Protein AF-A0A4W3H440-F1 (afdb_monomer_lite)

Sequence (184 aa):
KVWLVNYNNHVILRICFSENYCRNPDQSSKPWCYTTNPSTRWNYCPIPKLEENCYFGTGFAYRGTVHNSQTGKTCQSWDSQEPHKHTKTAKNYPNGDLKHNYCRNPNCEKYPWCYTTDPESQWEYFHVLHSIMPRQILNTQCFTGSGAAYKGTVSKTVSGKTCQRWDSQEPHEHTRTPGQYLDK

Radius of gyration: 18.42 Å; chains: 1; bounding box: 38×44×52 Å

Organism: Callorhinchus milii (NCBI:txid7868)

pLDDT: mean 73.55, std 20.21, range [22.19, 98.06]

Structure (mmCIF, N/CA/C/O backbone):
data_AF-A0A4W3H440-F1
#
_entry.id   AF-A0A4W3H440-F1
#
loop_
_atom_site.group_PDB
_atom_site.id
_atom_site.type_symbol
_atom_site.label_atom_id
_atom_site.label_alt_id
_atom_site.label_comp_id
_atom_site.label_asym_id
_atom_site.label_entity_id
_atom_site.label_seq_id
_atom_site.pdbx_PDB_ins_code
_atom_site.Cartn_x
_atom_site.Cartn_y
_atom_site.Cartn_z
_atom_site.occupancy
_atom_site.B_iso_or_equiv
_atom_site.auth_seq_id
_atom_site.auth_comp_id
_atom_site.auth_asym_id
_atom_site.auth_atom_id
_atom_site.pdbx_PDB_model_num
ATOM 1 N N . LYS A 1 1 ? 14.614 24.521 5.225 1.00 27.62 1 LYS A N 1
ATOM 2 C CA . LYS A 1 1 ? 13.650 25.453 4.594 1.00 27.62 1 LYS A CA 1
ATOM 3 C C . LYS A 1 1 ? 12.688 24.613 3.773 1.00 27.62 1 LYS A C 1
ATOM 5 O O . LYS A 1 1 ? 13.088 24.056 2.762 1.00 27.62 1 LYS A O 1
ATOM 10 N N . VAL A 1 2 ? 11.494 24.406 4.317 1.00 22.19 2 VAL A N 1
ATOM 11 C CA . VAL A 1 2 ? 10.390 23.666 3.702 1.00 22.19 2 VAL A CA 1
ATOM 12 C C . VAL A 1 2 ? 9.717 24.623 2.728 1.00 22.19 2 VAL A C 1
ATOM 14 O O . VAL A 1 2 ? 9.364 25.730 3.130 1.00 22.19 2 VAL A O 1
ATOM 17 N N . TRP A 1 3 ? 9.576 24.238 1.463 1.00 25.41 3 TRP A N 1
ATOM 18 C CA . TRP A 1 3 ? 8.798 25.028 0.515 1.00 25.41 3 TRP A CA 1
ATOM 19 C C . TRP A 1 3 ? 7.345 24.567 0.573 1.00 25.41 3 TRP A C 1
ATOM 21 O O . TRP A 1 3 ? 6.987 23.511 0.059 1.00 25.41 3 TRP A O 1
ATOM 31 N N . LEU A 1 4 ? 6.530 25.375 1.249 1.00 27.06 4 LEU A N 1
ATOM 32 C CA . LEU A 1 4 ? 5.088 25.427 1.066 1.00 27.06 4 LEU A CA 1
ATOM 33 C C . LEU A 1 4 ? 4.847 26.257 -0.195 1.00 27.06 4 LEU A C 1
ATOM 35 O O . LEU A 1 4 ? 5.233 27.423 -0.240 1.00 27.06 4 LEU A O 1
ATOM 39 N N . VAL A 1 5 ? 4.210 25.683 -1.209 1.00 29.62 5 VAL A N 1
ATOM 40 C CA . VAL A 1 5 ? 3.548 26.486 -2.239 1.00 29.62 5 VAL A CA 1
ATOM 41 C C . VAL A 1 5 ? 2.090 26.072 -2.236 1.00 29.62 5 VAL A C 1
ATOM 43 O O . VAL A 1 5 ? 1.758 24.903 -2.419 1.00 29.62 5 VAL A O 1
ATOM 46 N N . ASN A 1 6 ? 1.246 27.048 -1.933 1.00 31.33 6 ASN A N 1
ATOM 47 C CA . ASN A 1 6 ? -0.187 26.914 -1.774 1.00 31.33 6 ASN A CA 1
ATOM 48 C C . ASN A 1 6 ? -0.840 27.271 -3.116 1.00 31.33 6 ASN A C 1
ATOM 50 O O . ASN A 1 6 ? -0.651 28.387 -3.591 1.00 31.33 6 ASN A O 1
ATOM 54 N N . TYR A 1 7 ? -1.585 26.347 -3.720 1.00 32.88 7 TYR A N 1
ATOM 55 C CA . TYR A 1 7 ? -2.542 26.670 -4.779 1.00 32.88 7 TYR A CA 1
ATOM 56 C C . TYR A 1 7 ? -3.842 25.899 -4.522 1.00 32.88 7 TYR A C 1
ATOM 58 O O . TYR A 1 7 ? -3.916 24.687 -4.693 1.00 32.88 7 TYR A O 1
ATOM 66 N N . ASN A 1 8 ? -4.850 26.650 -4.073 1.00 34.12 8 ASN A N 1
ATOM 67 C CA . ASN A 1 8 ? -6.285 26.395 -4.211 1.00 34.12 8 ASN A CA 1
ATOM 68 C C . ASN A 1 8 ? -6.801 24.985 -3.869 1.00 34.12 8 ASN A C 1
ATOM 70 O O . ASN A 1 8 ? -7.317 24.266 -4.718 1.00 34.12 8 ASN A O 1
ATOM 74 N N . ASN A 1 9 ? -6.784 24.668 -2.572 1.00 36.41 9 ASN A N 1
ATOM 75 C CA . ASN A 1 9 ? -7.750 23.778 -1.908 1.00 36.41 9 ASN A CA 1
ATOM 76 C C . ASN A 1 9 ? -7.871 22.319 -2.389 1.00 36.41 9 ASN A C 1
ATOM 78 O O . ASN A 1 9 ? -8.836 21.637 -2.051 1.00 36.41 9 ASN A O 1
ATOM 82 N N . HIS A 1 10 ? -6.853 21.792 -3.061 1.00 34.00 10 HIS A N 1
ATOM 83 C CA . HIS A 1 10 ? -6.692 20.359 -3.277 1.00 34.00 10 HIS A CA 1
ATOM 84 C C . HIS A 1 10 ? -5.422 19.881 -2.566 1.00 34.00 10 HIS A C 1
ATOM 86 O O . HIS A 1 10 ? -4.305 20.093 -3.034 1.00 34.00 10 HIS A O 1
ATOM 92 N N . VAL A 1 11 ? -5.581 19.202 -1.425 1.00 36.03 11 VAL A N 1
ATOM 93 C CA . VAL A 1 11 ? -4.502 18.402 -0.824 1.00 36.03 11 VAL A CA 1
ATOM 94 C C . VAL A 1 11 ? -4.299 17.173 -1.714 1.00 36.03 11 VAL A C 1
ATOM 96 O O . VAL A 1 11 ? -4.784 16.080 -1.428 1.00 36.03 11 VAL A O 1
ATOM 99 N N . ILE A 1 12 ? -3.629 17.353 -2.850 1.00 38.91 12 ILE A N 1
ATOM 100 C CA . ILE A 1 12 ? -3.213 16.244 -3.705 1.00 38.91 12 ILE A CA 1
ATOM 101 C C . ILE A 1 12 ? -1.925 15.682 -3.108 1.00 38.91 12 ILE A C 1
ATOM 103 O O . ILE A 1 12 ? -0.888 16.346 -3.074 1.00 38.91 12 ILE A O 1
ATOM 107 N N . LEU A 1 13 ? -2.014 14.445 -2.609 1.00 36.25 13 LEU A N 1
ATOM 108 C CA . LEU A 1 13 ? -0.878 13.625 -2.195 1.00 36.25 13 LEU A CA 1
ATOM 109 C C . LEU A 1 13 ? 0.150 13.568 -3.331 1.00 36.25 13 LEU A C 1
ATOM 111 O O . LEU A 1 13 ? 0.045 12.755 -4.247 1.00 36.25 13 LEU A O 1
ATOM 115 N N . ARG A 1 14 ? 1.191 14.393 -3.249 1.00 38.66 14 ARG A N 1
ATOM 116 C CA . ARG A 1 14 ? 2.280 14.423 -4.231 1.00 38.66 14 ARG A CA 1
ATOM 117 C C . ARG A 1 14 ? 3.316 13.312 -4.034 1.00 38.66 14 ARG A C 1
ATOM 119 O O . ARG A 1 14 ? 4.478 13.481 -4.375 1.00 38.66 14 ARG A O 1
ATOM 126 N N . ILE A 1 15 ? 2.908 12.164 -3.500 1.00 46.06 15 ILE A N 1
ATOM 127 C CA . ILE A 1 15 ? 3.767 10.985 -3.396 1.00 46.06 15 ILE A CA 1
ATOM 128 C C . ILE A 1 15 ? 2.961 9.792 -3.903 1.00 46.06 15 ILE A C 1
ATOM 130 O O . ILE A 1 15 ? 2.206 9.209 -3.134 1.00 46.06 15 ILE A O 1
ATOM 134 N N . CYS A 1 16 ? 3.079 9.469 -5.201 1.00 43.84 16 CYS A N 1
ATOM 135 C CA . CYS A 1 16 ? 2.852 8.111 -5.738 1.00 43.84 16 CYS A CA 1
ATOM 136 C C . CYS A 1 16 ? 3.161 7.911 -7.237 1.00 43.84 16 CYS A C 1
ATOM 138 O O . CYS A 1 16 ? 3.142 6.756 -7.668 1.00 43.84 16 CYS A O 1
ATOM 140 N N . PHE A 1 17 ? 3.495 8.956 -8.006 1.00 45.44 17 PHE A N 1
ATOM 141 C CA . PHE A 1 17 ? 3.867 8.824 -9.428 1.00 45.44 17 PHE A CA 1
ATOM 142 C C . PHE A 1 17 ? 5.163 9.554 -9.840 1.00 45.44 17 PHE A C 1
ATOM 144 O O . PHE A 1 17 ? 5.579 9.433 -10.984 1.00 45.44 17 PHE A O 1
ATOM 151 N N . SER A 1 18 ? 5.838 10.266 -8.931 1.00 50.69 18 SER A N 1
ATOM 152 C CA . SER A 1 18 ? 7.036 11.078 -9.226 1.00 50.69 18 SER A CA 1
ATOM 153 C C . SER A 1 18 ? 8.363 10.306 -9.207 1.00 50.69 18 SER A C 1
ATOM 155 O O . SER A 1 18 ? 9.424 10.914 -9.126 1.00 50.69 18 SER A O 1
ATOM 157 N N . GLU A 1 19 ? 8.315 8.977 -9.233 1.00 70.00 19 GLU A N 1
ATOM 158 C CA . GLU A 1 19 ? 9.474 8.101 -9.038 1.00 70.00 19 GLU A CA 1
ATOM 159 C C . GLU A 1 19 ? 9.437 6.930 -10.025 1.00 70.00 19 GLU A C 1
ATOM 161 O O . GLU A 1 19 ? 8.507 6.793 -10.815 1.00 70.00 19 GLU A O 1
ATOM 166 N N . ASN A 1 20 ? 10.431 6.049 -9.984 1.00 82.88 20 ASN A N 1
ATOM 167 C CA . ASN A 1 20 ? 10.507 4.857 -10.831 1.00 82.88 20 ASN A CA 1
ATOM 168 C C . ASN A 1 20 ? 9.899 3.603 -10.183 1.00 82.88 20 ASN A C 1
ATOM 170 O O . ASN A 1 20 ? 10.352 2.485 -10.408 1.00 82.88 20 ASN A O 1
ATOM 174 N N . TYR A 1 21 ? 8.896 3.758 -9.327 1.00 82.44 21 TYR A N 1
ATOM 175 C CA . TYR A 1 21 ? 8.327 2.621 -8.607 1.00 82.44 21 TYR A CA 1
ATOM 176 C C . TYR A 1 21 ? 7.383 1.805 -9.481 1.00 82.44 21 TYR A C 1
ATOM 178 O O . TYR A 1 21 ? 6.635 2.360 -10.276 1.00 82.44 21 TYR A O 1
ATOM 186 N N . CYS A 1 22 ? 7.347 0.492 -9.297 1.00 81.81 22 CYS A N 1
ATOM 187 C CA . CYS A 1 22 ? 6.466 -0.388 -10.052 1.00 81.81 22 CYS A CA 1
ATOM 188 C C . CYS A 1 22 ? 4.995 -0.034 -9.818 1.00 81.81 22 CYS A C 1
ATOM 190 O O . CYS A 1 22 ? 4.576 0.220 -8.687 1.00 81.81 22 CYS A O 1
ATOM 192 N N . ARG A 1 23 ? 4.196 -0.027 -10.882 1.00 83.06 23 ARG A N 1
ATOM 193 C CA . ARG A 1 23 ? 2.762 0.289 -10.855 1.00 83.06 23 ARG A CA 1
ATOM 194 C C . ARG A 1 23 ? 2.010 -0.685 -11.747 1.00 83.06 23 ARG A C 1
ATOM 196 O O . ARG A 1 23 ? 2.611 -1.440 -12.501 1.00 83.06 23 ARG A O 1
ATOM 203 N N . ASN A 1 24 ? 0.688 -0.679 -11.644 1.00 78.31 24 ASN A N 1
ATOM 204 C CA . ASN A 1 24 ? -0.158 -1.420 -12.568 1.00 78.31 24 ASN A CA 1
ATOM 205 C C . ASN A 1 24 ? -1.303 -0.535 -13.087 1.00 78.31 24 ASN A C 1
ATOM 207 O O . ASN A 1 24 ? -2.445 -0.685 -12.650 1.00 78.31 24 ASN A O 1
ATOM 211 N N . PRO A 1 25 ? -1.002 0.431 -13.971 1.00 71.94 25 PRO A N 1
ATOM 212 C CA . PRO A 1 25 ? -2.001 1.370 -14.473 1.00 71.94 25 PRO A CA 1
ATOM 213 C C . PRO A 1 25 ? -2.969 0.749 -15.493 1.00 71.94 25 PRO A C 1
ATOM 215 O O . PRO A 1 25 ? -3.986 1.357 -15.804 1.00 71.94 25 PRO A O 1
ATOM 218 N N . ASP A 1 26 ? -2.663 -0.433 -16.035 1.00 73.19 26 ASP A N 1
ATOM 219 C CA . ASP A 1 26 ? -3.395 -1.051 -17.146 1.00 73.19 26 ASP A CA 1
ATOM 220 C C . ASP A 1 26 ? -4.071 -2.377 -16.786 1.00 73.19 26 ASP A C 1
ATOM 222 O O . ASP A 1 26 ? -4.444 -3.142 -17.669 1.00 73.19 26 ASP A O 1
ATOM 226 N N . GLN A 1 27 ? -4.260 -2.635 -15.489 1.00 68.56 27 GLN A N 1
ATOM 227 C CA . GLN A 1 27 ? -4.911 -3.850 -14.986 1.00 68.56 27 GLN A CA 1
ATOM 228 C C . GLN A 1 27 ? -4.222 -5.150 -15.441 1.00 68.56 27 GLN A C 1
ATOM 230 O O . GLN A 1 27 ? -4.845 -6.209 -15.481 1.00 68.56 27 GLN A O 1
ATOM 235 N N . SER A 1 28 ? -2.916 -5.088 -15.722 1.00 78.81 28 SER A N 1
ATOM 236 C CA . SER A 1 28 ? -2.069 -6.254 -15.973 1.00 78.81 28 SER A CA 1
ATOM 237 C C . SER A 1 28 ? -2.107 -7.255 -14.809 1.00 78.81 28 SER A C 1
ATOM 239 O O . SER A 1 28 ? -2.603 -6.973 -13.721 1.00 78.81 28 SER A O 1
ATOM 241 N N . SER A 1 29 ? -1.534 -8.442 -14.989 1.00 78.94 29 SER A N 1
ATOM 242 C CA . SER A 1 29 ? -1.564 -9.494 -13.963 1.00 78.94 29 SER A CA 1
ATOM 243 C C . SER A 1 29 ? -0.792 -9.158 -12.674 1.00 78.94 29 SER A C 1
ATOM 245 O O . SER A 1 29 ? -1.147 -9.678 -11.614 1.00 78.94 29 SER A O 1
ATOM 247 N N . LYS A 1 30 ? 0.255 -8.316 -12.749 1.00 77.38 30 LYS A N 1
ATOM 248 C CA . LYS A 1 30 ? 1.112 -7.883 -11.626 1.00 77.38 30 LYS A CA 1
ATOM 249 C C . LYS A 1 30 ? 1.674 -6.471 -11.866 1.00 77.38 30 LYS A C 1
ATOM 251 O O . LYS A 1 30 ? 1.736 -6.049 -13.023 1.00 77.38 30 LYS A O 1
ATOM 256 N N . PRO A 1 31 ? 2.159 -5.759 -10.828 1.00 85.62 31 PRO A N 1
ATOM 257 C CA . PRO A 1 31 ? 2.850 -4.490 -11.027 1.00 85.62 31 PRO A CA 1
ATOM 258 C C . PRO A 1 31 ? 4.158 -4.639 -11.817 1.00 85.62 31 PRO A C 1
ATOM 260 O O . PRO A 1 31 ? 4.910 -5.606 -11.660 1.00 85.62 31 PRO A O 1
ATOM 263 N N . TRP A 1 32 ? 4.425 -3.645 -12.657 1.00 89.56 32 TRP A N 1
ATOM 264 C CA . TRP A 1 32 ? 5.523 -3.601 -13.617 1.00 89.56 32 TRP A CA 1
ATOM 265 C C . TRP A 1 32 ? 6.083 -2.177 -13.741 1.00 89.56 32 TRP A C 1
ATOM 267 O O . TRP A 1 32 ? 5.546 -1.229 -13.162 1.00 89.56 32 TRP A O 1
ATOM 277 N N . CYS A 1 33 ? 7.190 -2.022 -14.464 1.00 89.31 33 CYS A N 1
ATOM 278 C CA . CYS A 1 33 ? 7.749 -0.718 -14.824 1.00 89.31 33 CYS A CA 1
ATOM 279 C C . CYS A 1 33 ? 8.454 -0.774 -16.187 1.00 89.31 33 CYS A C 1
ATOM 281 O O . CYS A 1 33 ? 8.881 -1.849 -16.628 1.00 89.31 33 CYS A O 1
ATOM 283 N N . TYR A 1 34 ? 8.611 0.383 -16.840 1.00 91.50 34 TYR A N 1
ATOM 284 C CA . TYR A 1 34 ? 9.619 0.549 -17.893 1.00 91.50 34 TYR A CA 1
ATOM 285 C C . TYR A 1 34 ? 11.014 0.388 -17.287 1.00 91.50 34 TYR A C 1
ATOM 287 O O . TYR A 1 34 ? 11.185 0.669 -16.103 1.00 91.50 34 TYR A O 1
ATOM 295 N N . THR A 1 35 ? 12.010 -0.080 -18.043 1.00 93.38 35 THR A N 1
ATOM 296 C CA . THR A 1 35 ? 13.362 -0.310 -17.489 1.00 93.38 35 THR A CA 1
ATOM 297 C C . THR A 1 35 ? 14.385 0.672 -18.041 1.00 93.38 35 THR A C 1
ATOM 299 O O . THR A 1 35 ? 14.273 1.116 -19.171 1.00 93.38 35 THR A O 1
ATOM 302 N N . THR A 1 36 ? 15.439 0.975 -17.290 1.00 92.94 36 THR A N 1
ATOM 303 C CA . THR A 1 36 ? 16.545 1.807 -17.794 1.00 92.94 36 THR A CA 1
ATOM 304 C C . THR A 1 36 ? 17.457 1.066 -18.781 1.00 92.94 36 THR A C 1
ATOM 306 O O . THR A 1 36 ? 18.436 1.634 -19.253 1.00 92.94 36 THR A O 1
ATOM 309 N N . ASN A 1 37 ? 17.195 -0.213 -19.074 1.00 92.19 37 ASN A N 1
ATOM 310 C CA . ASN A 1 37 ? 17.956 -0.992 -20.045 1.00 92.19 37 ASN A CA 1
ATOM 311 C C . ASN A 1 37 ? 17.343 -0.819 -21.453 1.00 92.19 37 ASN A C 1
ATOM 313 O O . ASN A 1 37 ? 16.175 -1.178 -21.633 1.00 92.19 37 ASN A O 1
ATOM 317 N N . PRO A 1 38 ? 18.103 -0.350 -22.463 1.00 91.31 38 PRO A N 1
ATOM 318 C CA . PRO A 1 38 ? 17.584 -0.139 -23.820 1.00 91.31 38 PRO A CA 1
ATOM 319 C C . PRO A 1 38 ? 17.053 -1.409 -24.506 1.00 91.31 38 PRO A C 1
ATOM 321 O O . PRO A 1 38 ? 16.116 -1.343 -25.293 1.00 91.31 38 PRO A O 1
ATOM 324 N N . SER A 1 39 ? 17.594 -2.586 -24.184 1.00 93.06 39 SER A N 1
ATOM 325 C CA . SER A 1 39 ? 17.165 -3.870 -24.757 1.00 93.06 39 SER A CA 1
ATOM 326 C C . SER A 1 39 ? 15.938 -4.468 -24.062 1.00 93.06 39 SER A C 1
ATOM 328 O O . SER A 1 39 ? 15.408 -5.483 -24.504 1.00 93.06 39 SER A O 1
ATOM 330 N N . THR A 1 40 ? 15.483 -3.908 -22.937 1.00 91.75 40 THR A N 1
ATOM 331 C CA . THR A 1 40 ? 14.290 -4.387 -22.223 1.00 91.75 40 THR A CA 1
ATOM 332 C C . THR A 1 40 ? 13.361 -3.223 -21.932 1.00 91.75 40 THR A C 1
ATOM 334 O O . THR A 1 40 ? 13.533 -2.502 -20.955 1.00 91.75 40 THR A O 1
ATOM 337 N N . ARG A 1 41 ? 12.329 -3.071 -22.760 1.00 91.44 41 ARG A N 1
ATOM 338 C CA . ARG A 1 41 ? 11.377 -1.964 -22.646 1.00 91.44 41 ARG A CA 1
ATOM 339 C C . ARG A 1 41 ? 10.662 -1.913 -21.297 1.00 91.44 41 ARG A C 1
ATOM 341 O O . ARG A 1 41 ? 10.618 -0.867 -20.660 1.00 91.44 41 ARG A O 1
ATOM 348 N N . TRP A 1 42 ? 10.143 -3.042 -20.831 1.00 93.50 42 TRP A N 1
ATOM 349 C CA . TRP A 1 42 ? 9.447 -3.168 -19.550 1.00 93.50 42 TRP A CA 1
ATOM 350 C C . TRP A 1 42 ? 9.605 -4.588 -19.004 1.00 93.50 42 TRP A C 1
ATOM 352 O O . TRP A 1 42 ? 9.946 -5.507 -19.750 1.00 93.50 42 TRP A O 1
ATOM 362 N N . ASN A 1 43 ? 9.383 -4.771 -17.702 1.00 93.50 43 ASN A N 1
ATOM 363 C CA . ASN A 1 43 ? 9.273 -6.098 -17.091 1.00 93.50 43 ASN A CA 1
ATOM 364 C C . ASN A 1 43 ? 8.474 -6.021 -15.771 1.00 93.50 43 ASN A C 1
ATOM 366 O O . ASN A 1 43 ? 8.378 -4.958 -15.150 1.00 93.50 43 ASN A O 1
ATOM 370 N N . TYR A 1 44 ? 7.910 -7.148 -15.334 1.00 90.31 44 TYR A N 1
ATOM 371 C CA . TYR A 1 44 ? 7.251 -7.278 -14.036 1.00 90.31 44 TYR A CA 1
ATOM 372 C C . TYR A 1 44 ? 8.234 -7.102 -12.886 1.00 90.31 44 TYR A C 1
ATOM 374 O O . TYR A 1 44 ? 9.431 -7.370 -13.016 1.00 90.31 44 TYR A O 1
ATOM 382 N N . CYS A 1 45 ? 7.711 -6.695 -11.735 1.00 83.38 45 CYS A N 1
ATOM 383 C CA . CYS A 1 45 ? 8.484 -6.560 -10.509 1.00 83.38 45 CYS A CA 1
ATOM 384 C C . CYS A 1 45 ? 8.275 -7.767 -9.579 1.00 83.38 45 CYS A C 1
ATOM 386 O O . CYS A 1 45 ? 7.192 -8.360 -9.592 1.00 83.38 45 CYS A O 1
ATOM 388 N N . PRO A 1 46 ? 9.283 -8.155 -8.772 1.00 80.12 46 PRO A N 1
ATOM 389 C CA . PRO A 1 46 ? 9.241 -9.330 -7.900 1.00 80.12 46 PRO A CA 1
ATOM 390 C C . PRO A 1 46 ? 8.466 -9.017 -6.614 1.00 80.12 46 PRO A C 1
ATOM 392 O O . PRO A 1 46 ? 8.965 -9.157 -5.503 1.00 80.12 46 PRO A O 1
ATOM 395 N N . ILE A 1 47 ? 7.243 -8.528 -6.781 1.00 73.25 47 ILE A N 1
ATOM 396 C CA . ILE A 1 47 ? 6.345 -8.152 -5.700 1.00 73.25 47 ILE A CA 1
ATOM 397 C C . ILE A 1 47 ? 5.467 -9.386 -5.456 1.00 73.25 47 ILE A C 1
ATOM 399 O O . ILE A 1 47 ? 4.750 -9.792 -6.373 1.00 73.25 47 ILE A O 1
ATOM 403 N N . PRO A 1 48 ? 5.532 -10.049 -4.291 1.00 67.31 48 PRO A N 1
ATOM 404 C CA . PRO A 1 48 ? 4.673 -11.191 -4.011 1.00 67.31 48 PRO A CA 1
ATOM 405 C C . PRO A 1 48 ? 3.202 -10.770 -3.993 1.00 67.31 48 PRO A C 1
ATOM 407 O O . PRO A 1 48 ? 2.846 -9.694 -3.502 1.00 67.31 48 PRO A O 1
ATOM 410 N N . LYS A 1 49 ? 2.345 -11.639 -4.536 1.00 64.88 49 LYS A N 1
ATOM 411 C CA . LYS A 1 49 ? 0.896 -11.509 -4.403 1.00 64.88 49 LYS A CA 1
ATOM 412 C C . LYS A 1 49 ? 0.513 -12.011 -3.012 1.00 64.88 49 LYS A C 1
ATOM 414 O O . LYS A 1 49 ? 0.884 -13.121 -2.650 1.00 64.88 49 LYS A O 1
ATOM 419 N N . LEU A 1 50 ? -0.173 -11.180 -2.241 1.00 63.28 50 LEU A N 1
ATOM 420 C CA . LEU A 1 50 ? -0.618 -11.505 -0.891 1.00 63.28 50 LEU A CA 1
ATOM 421 C C . LEU A 1 50 ? -1.778 -12.496 -0.883 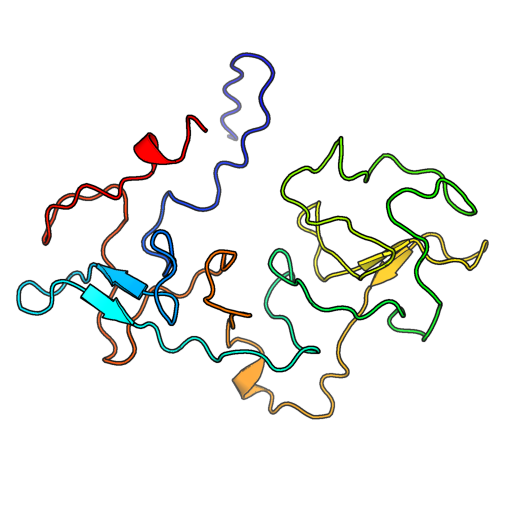1.00 63.28 50 LEU A C 1
ATOM 423 O O . LEU A 1 50 ? -2.749 -12.310 -1.620 1.00 63.28 50 LEU A O 1
ATOM 427 N N . GLU A 1 51 ? -1.713 -13.439 0.054 1.00 55.94 51 GLU A N 1
ATOM 428 C CA . GLU A 1 51 ? -2.896 -13.964 0.739 1.00 55.94 51 GLU A CA 1
ATOM 429 C C . GLU A 1 51 ? -3.370 -12.942 1.795 1.00 55.94 51 GLU A C 1
ATOM 431 O O . GLU A 1 51 ? -2.576 -12.138 2.290 1.00 55.94 51 GLU A O 1
ATOM 436 N N . GLU A 1 52 ? -4.671 -12.927 2.097 1.00 54.16 52 GLU A N 1
ATOM 437 C CA . GLU A 1 52 ? -5.482 -11.786 2.584 1.00 54.16 52 GLU A CA 1
ATOM 438 C C . GLU A 1 52 ? -5.011 -11.038 3.859 1.00 54.16 52 GLU A C 1
ATOM 440 O O . GLU A 1 52 ? -5.516 -9.953 4.161 1.00 54.16 52 GLU A O 1
ATOM 445 N N . ASN A 1 53 ? -3.993 -11.533 4.568 1.00 56.81 53 ASN A N 1
ATOM 446 C CA . ASN A 1 53 ? -3.649 -11.113 5.929 1.00 56.81 53 ASN A CA 1
ATOM 447 C C . ASN A 1 53 ? -2.240 -10.533 6.114 1.00 56.81 53 ASN A C 1
ATOM 449 O O . ASN A 1 53 ? -1.786 -10.462 7.247 1.00 56.81 53 ASN A O 1
ATOM 453 N N . CYS A 1 54 ? -1.519 -10.115 5.070 1.00 60.09 54 CYS A N 1
ATOM 454 C CA . CYS A 1 54 ? -0.198 -9.486 5.236 1.00 60.09 54 CYS A CA 1
ATOM 455 C C . CYS A 1 54 ? -0.132 -8.074 4.610 1.00 60.09 54 CYS A C 1
ATOM 457 O O . CYS A 1 54 ? -0.873 -7.751 3.685 1.00 60.09 54 CYS A O 1
ATOM 459 N N . TYR A 1 55 ? 0.693 -7.184 5.177 1.00 61.41 55 TYR A N 1
ATOM 460 C CA . TYR A 1 55 ? 0.973 -5.833 4.673 1.00 61.41 55 TYR A CA 1
ATOM 461 C C . TYR A 1 55 ? 2.430 -5.452 4.983 1.00 61.41 55 TYR A C 1
ATOM 463 O O . TYR A 1 55 ? 3.032 -6.009 5.897 1.00 61.41 55 TYR A O 1
ATOM 471 N N . PHE A 1 56 ? 3.000 -4.490 4.249 1.00 57.19 56 PHE A N 1
ATOM 472 C CA . PHE A 1 56 ? 4.392 -4.045 4.436 1.00 57.19 56 PHE A CA 1
ATOM 473 C C . PHE A 1 56 ? 4.513 -2.526 4.495 1.00 57.19 56 PHE A C 1
ATOM 475 O O . PHE A 1 56 ? 3.603 -1.792 4.091 1.00 57.19 56 PHE A O 1
ATOM 482 N N . GLY A 1 57 ? 5.672 -2.058 4.968 1.00 61.41 57 GLY A N 1
ATOM 483 C CA . GLY A 1 57 ? 5.924 -0.643 5.216 1.00 61.41 57 GLY A CA 1
ATOM 484 C C . GLY A 1 57 ? 4.886 -0.087 6.186 1.00 61.41 57 GLY A C 1
ATOM 485 O O . GLY A 1 57 ? 4.588 -0.705 7.204 1.00 61.41 57 GLY A O 1
ATOM 486 N N . THR A 1 58 ? 4.284 1.045 5.830 1.00 59.75 58 THR A N 1
ATOM 487 C CA . THR A 1 58 ? 3.216 1.653 6.633 1.00 59.75 58 THR A CA 1
ATOM 488 C C . THR A 1 58 ? 1.859 0.964 6.475 1.00 59.75 58 THR A C 1
ATOM 490 O O . THR A 1 58 ? 0.920 1.268 7.203 1.00 59.75 58 THR A O 1
ATOM 493 N N . GLY A 1 59 ? 1.702 0.058 5.503 1.00 70.31 59 GLY A N 1
ATOM 494 C CA . GLY A 1 59 ? 0.410 -0.551 5.184 1.00 70.31 59 GLY A CA 1
ATOM 495 C C . GLY A 1 59 ? -0.616 0.422 4.582 1.00 70.31 59 GLY A C 1
ATOM 496 O O . GLY A 1 59 ? -1.804 0.123 4.554 1.00 70.31 59 GLY A O 1
ATOM 497 N N . PHE A 1 60 ? -0.179 1.559 4.027 1.00 69.88 60 PHE A N 1
ATOM 498 C CA . PHE A 1 60 ? -1.042 2.504 3.293 1.00 69.88 60 PHE A CA 1
ATOM 499 C C . PHE A 1 60 ? -1.870 1.833 2.179 1.00 69.88 60 PHE A C 1
ATOM 501 O O . PHE A 1 60 ? -3.043 2.146 1.961 1.00 69.88 60 PHE A O 1
ATOM 508 N N . ALA A 1 61 ? -1.260 0.873 1.480 1.00 66.50 61 ALA A N 1
ATOM 509 C CA . ALA A 1 61 ? -1.890 0.099 0.412 1.00 66.50 61 ALA A CA 1
ATOM 510 C C . ALA A 1 61 ? -2.588 -1.179 0.910 1.00 66.50 61 ALA A C 1
ATOM 512 O O . ALA A 1 61 ? -3.040 -1.974 0.091 1.00 66.50 61 ALA A O 1
ATOM 513 N N . TYR A 1 62 ? -2.669 -1.408 2.225 1.00 72.75 62 TYR A N 1
ATOM 514 C CA . TYR A 1 62 ? -3.354 -2.577 2.766 1.00 72.75 62 TYR A CA 1
ATOM 515 C C . TYR A 1 62 ? -4.852 -2.501 2.458 1.00 72.75 62 TYR A C 1
ATOM 517 O O . TYR A 1 62 ? -5.496 -1.474 2.684 1.00 72.75 62 TYR A O 1
ATOM 525 N N . ARG A 1 63 ? -5.389 -3.578 1.886 1.00 80.38 63 ARG A N 1
ATOM 526 C CA . ARG A 1 63 ? -6.793 -3.697 1.460 1.00 80.38 63 ARG A CA 1
ATOM 527 C C . ARG A 1 63 ? -7.423 -5.015 1.918 1.00 80.38 63 ARG A C 1
ATOM 529 O O . ARG A 1 63 ? -8.417 -5.439 1.345 1.00 80.38 63 ARG A O 1
ATOM 536 N N . GLY A 1 64 ? -6.827 -5.673 2.913 1.00 78.06 64 GLY A N 1
ATOM 537 C CA . GLY A 1 64 ? -7.406 -6.875 3.511 1.00 78.06 64 GLY A CA 1
ATOM 538 C C . GLY A 1 64 ? -8.618 -6.555 4.388 1.00 78.06 64 GLY A C 1
ATOM 539 O O . GLY A 1 64 ? -9.009 -5.392 4.547 1.00 78.06 64 GLY A O 1
ATOM 540 N N . THR A 1 65 ? -9.204 -7.607 4.945 1.00 86.88 65 THR A N 1
ATOM 541 C CA . THR A 1 65 ? -10.485 -7.591 5.672 1.00 86.88 65 THR A CA 1
ATOM 542 C C . THR A 1 65 ? -10.323 -7.749 7.184 1.00 86.88 65 THR A C 1
ATOM 544 O O . THR A 1 65 ? -11.311 -7.906 7.907 1.00 86.88 65 THR A O 1
ATOM 547 N N . VAL A 1 66 ? -9.084 -7.694 7.684 1.00 85.75 66 VAL A N 1
ATOM 548 C CA . VAL A 1 66 ? -8.826 -7.733 9.124 1.00 85.75 66 VAL A CA 1
ATOM 549 C C . VAL A 1 66 ? -9.512 -6.550 9.797 1.00 85.75 66 VAL A C 1
ATOM 551 O O . VAL A 1 66 ? -9.386 -5.416 9.339 1.00 85.75 66 VAL A O 1
ATOM 554 N N . HIS A 1 67 ? -10.223 -6.840 10.882 1.00 92.31 67 HIS A N 1
ATOM 555 C CA . HIS A 1 67 ? -11.059 -5.903 11.631 1.00 92.31 67 HIS A CA 1
ATOM 556 C C . HIS A 1 67 ? -10.917 -6.082 13.151 1.00 92.31 67 HIS A C 1
ATOM 558 O O . HIS A 1 67 ? -11.810 -5.715 13.917 1.00 92.31 67 HIS A O 1
ATOM 564 N N . ASN A 1 68 ? -9.789 -6.638 13.591 1.00 90.94 68 ASN A N 1
ATOM 565 C CA . ASN A 1 68 ? -9.412 -6.733 14.996 1.00 90.94 68 ASN A CA 1
ATOM 566 C C . ASN A 1 68 ? -8.062 -6.042 15.197 1.00 90.94 68 ASN A C 1
ATOM 568 O O . ASN A 1 68 ? -7.175 -6.147 14.347 1.00 90.94 68 ASN A O 1
ATOM 572 N N . SER A 1 69 ? -7.902 -5.342 16.317 1.00 90.12 69 SER A N 1
ATOM 573 C CA . SER A 1 69 ? -6.648 -4.687 16.679 1.00 90.12 69 SER A CA 1
ATOM 574 C C . SER A 1 69 ? -5.571 -5.684 17.119 1.00 90.12 69 SER A C 1
ATOM 576 O O . SER A 1 69 ? -5.812 -6.880 17.285 1.00 90.12 69 SER A O 1
ATOM 578 N N . GLN A 1 70 ? -4.372 -5.161 17.371 1.00 84.62 70 GLN A N 1
ATOM 579 C CA . GLN A 1 70 ? -3.237 -5.820 18.018 1.00 84.62 70 GLN A CA 1
ATOM 580 C C . GLN A 1 70 ? -3.617 -6.615 19.266 1.00 84.62 70 GLN A C 1
ATOM 582 O O . GLN A 1 70 ? -3.150 -7.736 19.454 1.00 84.62 70 GLN A O 1
ATOM 587 N N . THR A 1 71 ? -4.463 -6.041 20.117 1.00 87.12 71 THR A N 1
ATOM 588 C CA . THR A 1 71 ? -4.892 -6.677 21.367 1.00 87.12 71 THR A CA 1
ATOM 589 C C . THR A 1 71 ? -6.175 -7.500 21.210 1.00 87.12 71 THR A C 1
ATOM 591 O O . THR A 1 71 ? -6.702 -8.012 22.193 1.00 87.12 71 THR A O 1
ATOM 594 N N . GLY A 1 72 ? -6.673 -7.663 19.978 1.00 89.12 72 GLY A N 1
ATOM 595 C CA . GLY A 1 72 ? -7.877 -8.430 19.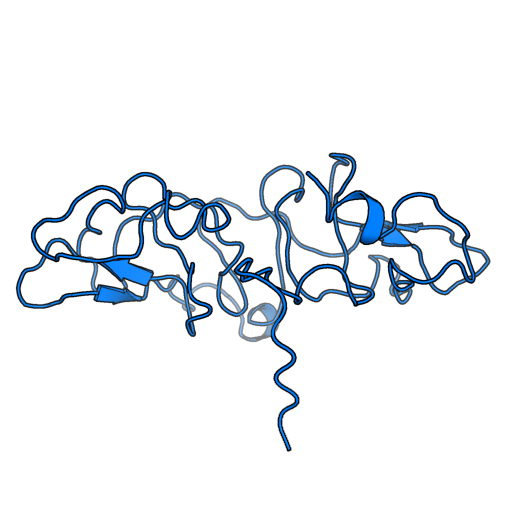659 1.00 89.12 72 GLY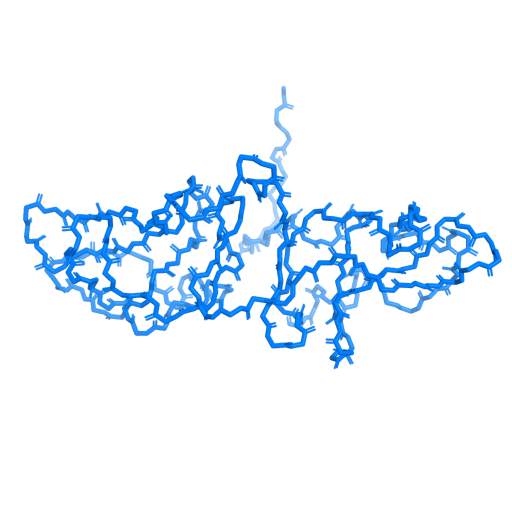 A CA 1
ATOM 596 C C . GLY A 1 72 ? -9.182 -7.630 19.713 1.00 89.12 72 GLY A C 1
ATOM 597 O O . GLY A 1 72 ? -10.242 -8.199 19.451 1.00 89.12 72 GLY A O 1
ATOM 598 N N . LYS A 1 73 ? -9.137 -6.323 20.000 1.00 94.12 73 LYS A N 1
ATOM 599 C CA . LYS A 1 73 ? -10.342 -5.482 20.086 1.00 94.12 73 LYS A CA 1
ATOM 600 C C . LYS A 1 73 ? -11.006 -5.345 18.727 1.00 94.12 73 LYS A C 1
ATOM 602 O O . LYS A 1 73 ? -10.332 -5.163 17.715 1.00 94.12 73 LYS A O 1
ATOM 607 N N . THR A 1 74 ? -12.331 -5.397 18.705 1.00 96.12 74 THR A N 1
ATOM 608 C CA . THR A 1 74 ? -13.102 -5.202 17.476 1.00 96.12 74 THR A CA 1
ATOM 609 C C . THR A 1 74 ? -12.933 -3.772 16.974 1.00 96.12 74 THR A C 1
ATOM 611 O O . THR A 1 74 ? -13.032 -2.813 17.739 1.00 96.12 74 THR A O 1
ATOM 614 N N . CYS A 1 75 ? -12.680 -3.621 15.678 1.00 97.50 75 CYS A N 1
ATOM 615 C CA . CYS A 1 75 ? -12.606 -2.315 15.048 1.00 97.50 75 CYS A CA 1
ATOM 616 C C . CYS A 1 75 ? -14.001 -1.685 14.926 1.00 97.50 75 CYS A C 1
ATOM 618 O O . CYS A 1 75 ? -14.968 -2.336 14.517 1.00 97.50 75 CYS A O 1
ATOM 620 N N . GLN A 1 76 ? -14.084 -0.392 15.218 1.00 98.06 76 GLN A N 1
ATOM 621 C CA . GLN A 1 76 ? -15.207 0.471 14.883 1.00 98.06 76 GLN A CA 1
ATOM 622 C C . GLN A 1 76 ? -15.228 0.738 13.369 1.00 98.06 76 GLN A C 1
ATOM 624 O O . GLN A 1 76 ? -14.188 0.888 12.724 1.00 98.06 76 GLN A O 1
ATOM 629 N N . SER A 1 77 ? -16.433 0.798 12.800 1.00 97.75 77 SER A N 1
ATOM 630 C CA . SER A 1 77 ? -16.637 1.094 11.379 1.00 97.75 77 SER A CA 1
ATOM 631 C C . SER A 1 77 ? -16.232 2.529 11.031 1.00 97.75 77 SER A C 1
ATOM 633 O O . SER A 1 77 ? -16.537 3.452 11.782 1.00 97.75 77 SER A O 1
ATOM 635 N N . TRP A 1 78 ? -15.587 2.735 9.878 1.00 96.56 78 TRP A N 1
ATOM 636 C CA . TRP A 1 78 ? -15.098 4.054 9.434 1.00 96.56 78 TRP A CA 1
ATOM 637 C C . TRP A 1 78 ? -16.212 5.058 9.100 1.00 96.56 78 TRP A C 1
ATOM 639 O O . TRP A 1 78 ? -15.952 6.251 8.928 1.00 96.56 78 TRP A O 1
ATOM 649 N N . ASP A 1 79 ? -17.443 4.586 8.943 1.00 96.06 79 ASP A N 1
ATOM 650 C CA . ASP A 1 79 ? -18.650 5.399 8.795 1.00 96.06 79 ASP A CA 1
ATOM 651 C C . ASP A 1 79 ? -19.416 5.584 10.117 1.00 96.06 79 ASP A C 1
ATOM 653 O O . ASP A 1 79 ? -20.290 6.447 10.188 1.00 96.06 79 ASP A O 1
ATOM 657 N N . SER A 1 80 ? -19.053 4.853 11.177 1.00 97.19 80 SER A N 1
ATOM 658 C CA . SER A 1 80 ? -19.609 5.040 12.519 1.00 97.19 80 SER A CA 1
ATOM 659 C C . SER A 1 80 ? -18.966 6.238 13.217 1.00 97.19 80 SER A C 1
ATOM 661 O O . SER A 1 80 ? -17.796 6.556 13.009 1.00 97.19 80 SER A O 1
ATOM 663 N N . GLN A 1 81 ? -19.729 6.900 14.082 1.00 96.69 81 GLN A N 1
ATOM 664 C CA . GLN A 1 81 ? -19.237 7.937 14.999 1.00 96.69 81 GLN A CA 1
ATOM 665 C C . GLN A 1 81 ? -19.349 7.517 16.471 1.00 96.69 81 GLN A C 1
ATOM 667 O O . GLN A 1 81 ? -19.195 8.352 17.361 1.00 96.69 81 GLN A O 1
ATOM 672 N N . GLU A 1 82 ? -19.598 6.230 16.715 1.00 95.25 82 GLU A N 1
ATOM 673 C CA . GLU A 1 82 ? -19.691 5.624 18.040 1.00 95.25 82 GLU A CA 1
ATOM 674 C C . GLU A 1 82 ? -18.827 4.351 18.130 1.00 95.25 82 GLU A C 1
ATOM 676 O O . GLU A 1 82 ? -18.795 3.580 17.160 1.00 95.25 82 GLU A O 1
ATOM 681 N N . PRO A 1 83 ? -18.166 4.103 19.282 1.00 96.62 83 PRO A N 1
ATOM 682 C CA . PRO A 1 83 ? -18.082 4.993 20.452 1.00 96.62 83 PRO A CA 1
ATOM 683 C C . PRO A 1 83 ? -17.212 6.242 20.220 1.00 96.62 83 PRO A C 1
ATOM 685 O O . PRO A 1 83 ? -17.380 7.246 20.913 1.00 96.62 83 PRO A O 1
ATOM 688 N N . HIS A 1 84 ? -16.326 6.225 19.221 1.00 97.00 84 HIS A N 1
ATOM 689 C CA . HIS A 1 84 ? -15.357 7.297 19.003 1.00 97.00 84 HIS A CA 1
ATOM 690 C C . HIS A 1 84 ? -15.738 8.182 17.821 1.00 97.00 84 HIS A C 1
ATOM 692 O O . HIS A 1 84 ? -15.728 7.751 16.667 1.00 97.00 84 HIS A O 1
ATOM 698 N N . LYS A 1 85 ? -15.997 9.464 18.085 1.00 96.19 85 LYS A N 1
ATOM 699 C CA . LYS A 1 85 ? -16.185 10.465 17.025 1.00 96.19 85 LYS A CA 1
ATOM 700 C C . LYS A 1 85 ? -14.865 10.731 16.307 1.00 96.19 85 LYS A C 1
ATOM 702 O O . LYS A 1 85 ? -13.822 10.893 16.944 1.00 96.19 85 LYS A O 1
ATOM 707 N N . HIS A 1 86 ? -14.902 10.825 14.981 1.00 94.00 86 HIS A N 1
ATOM 708 C CA . HIS A 1 86 ? -13.700 11.049 14.185 1.00 94.00 86 HIS A CA 1
ATOM 709 C C . HIS A 1 86 ? -13.960 11.646 12.802 1.00 94.00 86 HIS A C 1
ATOM 711 O O . HIS A 1 86 ? -15.002 11.462 12.182 1.00 94.00 86 HIS A O 1
ATOM 717 N N . THR A 1 87 ? -12.928 12.276 12.239 1.00 91.00 87 THR A N 1
ATOM 718 C CA . THR A 1 87 ? -12.964 12.874 10.894 1.00 91.00 87 THR A CA 1
ATOM 719 C C . THR A 1 87 ? -12.435 11.952 9.792 1.00 91.00 87 THR A C 1
ATOM 721 O O . THR A 1 87 ? -12.443 12.328 8.619 1.00 91.00 87 THR A O 1
ATOM 724 N N . LYS A 1 88 ? -11.969 10.742 10.124 1.00 85.44 88 LYS A N 1
ATOM 725 C CA . LYS A 1 88 ? -11.429 9.771 9.157 1.00 85.44 88 LYS A CA 1
ATOM 726 C C . LYS A 1 88 ? -12.545 8.988 8.457 1.00 85.44 88 LYS A C 1
ATOM 728 O O . LYS A 1 88 ? -12.753 7.818 8.731 1.00 85.44 88 LYS A O 1
ATOM 733 N N . THR A 1 89 ? -13.275 9.654 7.570 1.00 86.94 89 THR A N 1
ATOM 734 C CA . THR A 1 89 ? -14.365 9.052 6.785 1.00 86.94 89 THR A CA 1
ATOM 735 C C . THR A 1 89 ? -13.956 8.878 5.326 1.00 86.94 89 THR A C 1
ATOM 737 O O . THR A 1 89 ? -13.052 9.568 4.844 1.00 86.94 89 THR A O 1
ATOM 740 N N . ALA A 1 90 ? -14.648 8.008 4.584 1.00 83.94 90 ALA A N 1
ATOM 741 C CA . ALA A 1 90 ? -14.428 7.847 3.143 1.00 83.94 90 ALA A CA 1
ATOM 742 C C . ALA A 1 90 ? -14.599 9.166 2.362 1.00 83.94 90 ALA A C 1
ATOM 744 O O . ALA A 1 90 ? -13.903 9.390 1.376 1.00 83.94 90 ALA A O 1
ATOM 745 N N . LYS A 1 91 ? -15.457 10.078 2.843 1.00 81.25 91 LYS A N 1
ATOM 746 C CA . LYS A 1 91 ? -15.625 11.426 2.278 1.00 81.25 91 LYS A CA 1
ATOM 747 C C . LYS A 1 91 ? -14.354 12.273 2.404 1.00 81.25 91 LYS A C 1
ATOM 749 O O . LYS A 1 91 ? -13.973 12.947 1.455 1.00 81.25 91 LYS A O 1
ATOM 754 N N . ASN A 1 92 ? -13.699 12.231 3.564 1.00 75.00 92 ASN A N 1
ATOM 755 C CA . ASN A 1 92 ? -12.499 13.029 3.836 1.00 75.00 92 ASN A CA 1
ATOM 756 C C . ASN A 1 92 ? -11.213 12.352 3.328 1.00 75.00 92 ASN A C 1
ATOM 758 O O . ASN A 1 92 ? -10.219 13.027 3.070 1.00 75.00 92 ASN A O 1
ATOM 762 N N . TYR A 1 93 ? -11.231 11.025 3.172 1.00 75.38 93 TYR A N 1
ATOM 763 C CA . TYR A 1 93 ? -10.113 10.209 2.696 1.00 75.38 93 TYR A CA 1
ATOM 764 C C . TYR A 1 93 ? -10.564 9.281 1.552 1.00 75.38 93 TYR A C 1
ATOM 766 O O . TYR A 1 93 ? -10.542 8.056 1.713 1.00 75.38 93 TYR A O 1
ATOM 774 N N . PRO A 1 94 ? -10.927 9.825 0.373 1.00 74.81 94 PRO A N 1
ATOM 775 C CA . PRO A 1 94 ? -11.484 9.042 -0.740 1.00 74.81 94 PRO A CA 1
ATOM 776 C C . PRO A 1 94 ? -10.517 7.969 -1.261 1.00 74.81 94 PRO A C 1
ATOM 778 O O . PRO A 1 94 ? -10.924 6.897 -1.696 1.00 74.81 94 PRO A O 1
ATOM 781 N N . ASN A 1 95 ? -9.210 8.212 -1.132 1.00 66.25 95 ASN A N 1
ATOM 782 C CA . ASN A 1 95 ? -8.157 7.271 -1.521 1.00 66.25 95 ASN A CA 1
ATOM 783 C C . ASN A 1 95 ? -7.803 6.232 -0.437 1.00 66.25 95 ASN A C 1
ATOM 785 O O . ASN A 1 95 ? -6.944 5.372 -0.666 1.00 66.25 95 ASN A O 1
ATOM 789 N N . GLY A 1 96 ? -8.422 6.323 0.743 1.00 69.38 96 GLY A N 1
ATOM 790 C CA . GLY A 1 96 ? -8.103 5.505 1.914 1.00 69.38 96 GLY A CA 1
ATOM 791 C C . GLY A 1 96 ? -8.719 4.105 1.908 1.00 69.38 96 GLY A C 1
ATOM 792 O O . GLY A 1 96 ? -8.278 3.274 2.693 1.00 69.38 96 GLY A O 1
ATOM 793 N N . ASP A 1 97 ? -9.697 3.832 1.030 1.00 83.75 97 ASP A N 1
ATOM 794 C CA . ASP A 1 97 ? -10.516 2.602 1.050 1.00 83.75 97 ASP A CA 1
ATOM 795 C C . ASP A 1 97 ? -11.077 2.306 2.453 1.00 83.75 97 ASP A C 1
ATOM 797 O O . ASP A 1 97 ? -10.977 1.195 2.973 1.00 83.75 97 ASP A O 1
ATOM 801 N N . LEU A 1 98 ? -11.626 3.343 3.091 1.00 88.31 98 LEU A N 1
ATOM 802 C CA . LEU A 1 98 ? -12.206 3.280 4.431 1.00 88.31 98 LEU A CA 1
ATOM 803 C C . LEU A 1 98 ? -13.593 2.623 4.382 1.00 88.31 98 LEU A C 1
ATOM 805 O O . LEU A 1 98 ? -14.614 3.299 4.474 1.00 88.31 98 LEU A O 1
ATOM 809 N N . LYS A 1 99 ? -13.614 1.308 4.149 1.00 90.12 99 LYS A N 1
ATOM 810 C CA . LYS A 1 99 ? -14.822 0.477 4.063 1.00 90.12 99 LYS A CA 1
ATOM 811 C C . LYS A 1 99 ? -14.980 -0.375 5.315 1.00 90.12 99 LYS A C 1
ATOM 813 O O . LYS A 1 99 ? -13.989 -0.922 5.804 1.00 90.12 99 LYS A O 1
ATOM 818 N N . HIS A 1 100 ? -16.226 -0.538 5.761 1.00 94.81 100 HIS A N 1
ATOM 819 C CA . HIS A 1 100 ? -16.568 -1.304 6.961 1.00 94.81 100 HIS A CA 1
ATOM 820 C C . HIS A 1 100 ? -15.691 -0.869 8.146 1.00 94.81 100 HIS A C 1
ATOM 822 O O . HIS A 1 100 ? -15.401 0.313 8.312 1.00 94.81 100 HIS A O 1
ATOM 828 N N . ASN A 1 101 ? -15.216 -1.827 8.930 1.00 96.25 101 ASN A N 1
ATOM 829 C CA . ASN A 1 101 ? -14.304 -1.640 10.048 1.00 96.25 101 ASN A CA 1
ATOM 830 C C . ASN A 1 101 ? -12.917 -2.246 9.782 1.00 96.25 101 ASN A C 1
ATOM 832 O O . ASN A 1 101 ? -12.215 -2.638 10.710 1.00 96.25 101 ASN A O 1
ATOM 836 N N . TYR A 1 102 ? -12.505 -2.360 8.519 1.00 93.25 102 TYR A N 1
ATOM 837 C CA . TYR A 1 102 ? -11.219 -2.976 8.200 1.00 93.25 102 TYR A CA 1
ATOM 838 C C . TYR A 1 102 ? -10.050 -2.077 8.587 1.00 93.25 102 TYR A C 1
ATOM 840 O O . TYR A 1 102 ? -10.093 -0.873 8.353 1.00 93.25 102 TYR A O 1
ATOM 848 N N . CYS A 1 103 ? -8.961 -2.640 9.101 1.00 91.50 103 CYS A N 1
ATOM 849 C CA . CYS A 1 103 ? -7.776 -1.866 9.450 1.00 91.50 103 CYS A CA 1
ATOM 850 C C . CYS A 1 103 ? -7.217 -1.156 8.208 1.00 91.50 103 CYS A C 1
ATOM 852 O O . CYS A 1 103 ? -7.073 -1.753 7.135 1.00 91.50 103 CYS A O 1
ATOM 854 N N . ARG A 1 104 ? -6.904 0.135 8.331 1.00 91.31 104 ARG A N 1
ATOM 855 C CA . ARG A 1 104 ? -6.406 0.980 7.236 1.00 91.31 104 ARG A CA 1
ATOM 856 C C . ARG A 1 104 ? -5.360 1.948 7.753 1.00 91.31 104 ARG A C 1
ATOM 858 O O . ARG A 1 104 ? -5.216 2.163 8.947 1.00 91.31 104 ARG A O 1
ATOM 865 N N . ASN A 1 105 ? -4.624 2.548 6.829 1.00 84.25 105 ASN A N 1
ATOM 866 C CA . ASN A 1 105 ? -3.711 3.630 7.155 1.00 84.25 105 ASN A CA 1
ATOM 867 C C . ASN A 1 105 ? -3.955 4.832 6.227 1.00 84.25 105 ASN A C 1
ATOM 869 O O . ASN A 1 105 ? -3.219 5.017 5.257 1.00 84.25 105 ASN A O 1
ATOM 873 N N . PRO A 1 106 ? -5.013 5.628 6.465 1.00 79.38 106 PRO A N 1
ATOM 874 C CA . PRO A 1 106 ? -5.371 6.753 5.598 1.00 79.38 106 PRO A CA 1
ATOM 875 C C . PRO A 1 106 ? -4.488 7.995 5.787 1.00 79.38 106 PRO A C 1
ATOM 877 O O . PRO A 1 106 ? -4.508 8.895 4.950 1.00 79.38 106 PRO A O 1
ATOM 880 N N . ASN A 1 107 ? -3.750 8.079 6.894 1.00 74.56 107 ASN A N 1
ATOM 881 C CA . ASN A 1 107 ? -3.045 9.275 7.360 1.00 74.56 107 ASN A CA 1
ATOM 882 C C . ASN A 1 107 ? -1.531 9.075 7.503 1.00 74.56 107 ASN A C 1
ATOM 884 O O . ASN A 1 107 ? -0.895 9.828 8.233 1.00 74.56 107 ASN A O 1
ATOM 888 N N . CYS A 1 108 ? -0.965 8.098 6.793 1.00 67.00 108 CYS A N 1
ATOM 889 C CA . CYS A 1 108 ? 0.474 7.823 6.775 1.00 67.00 108 CYS A CA 1
ATOM 890 C C . CYS A 1 108 ? 1.071 7.510 8.160 1.00 67.00 108 CYS A C 1
ATOM 892 O O . CYS A 1 108 ? 2.229 7.826 8.417 1.00 67.00 108 CYS A O 1
ATOM 894 N N . GLU A 1 109 ? 0.295 6.862 9.027 1.00 77.06 109 GLU A N 1
ATOM 895 C CA . GLU A 1 109 ? 0.769 6.333 10.303 1.00 77.06 109 GLU A CA 1
ATOM 896 C C . GLU A 1 109 ? 1.826 5.241 10.136 1.00 77.06 109 GLU A C 1
ATOM 898 O O . GLU A 1 109 ? 2.105 4.771 9.028 1.00 77.06 109 GLU A O 1
ATOM 903 N N . LYS A 1 110 ? 2.414 4.802 11.251 1.00 68.56 110 LYS A N 1
ATOM 904 C CA . LYS A 1 110 ? 3.452 3.766 11.212 1.00 68.56 110 LYS A CA 1
ATOM 905 C C . LYS A 1 110 ? 2.945 2.418 10.686 1.00 68.56 110 LYS A C 1
ATOM 907 O O . LYS A 1 110 ? 3.681 1.771 9.950 1.00 68.56 110 LYS A O 1
ATOM 912 N N . TYR A 1 111 ? 1.716 2.016 11.017 1.00 78.62 111 TYR A N 1
ATOM 913 C CA . TYR A 1 111 ? 1.080 0.762 10.581 1.00 78.62 111 TYR A CA 1
ATOM 914 C C . TYR A 1 111 ? -0.428 0.970 10.327 1.00 78.62 111 TYR A C 1
ATOM 916 O O . TYR A 1 111 ? -0.970 1.988 10.762 1.00 78.62 111 TYR A O 1
ATOM 924 N N . PRO A 1 112 ? -1.135 0.041 9.650 1.00 86.56 112 PRO A N 1
ATOM 925 C CA . PRO A 1 112 ? -2.592 0.000 9.634 1.00 86.56 112 PRO A CA 1
ATOM 926 C C . PRO A 1 112 ? -3.163 -0.032 11.039 1.00 86.56 112 PRO A C 1
ATOM 928 O O . PRO A 1 112 ? -2.645 -0.694 11.935 1.00 86.56 112 PRO A O 1
ATOM 931 N N . TRP A 1 113 ? -4.256 0.684 11.208 1.00 92.31 113 TRP A N 1
ATOM 932 C CA . TRP A 1 113 ? -4.931 0.858 12.475 1.00 92.31 113 TRP A CA 1
ATOM 933 C C . TRP A 1 113 ? -6.436 0.945 12.239 1.00 92.31 113 TRP A C 1
ATOM 935 O O . TRP A 1 113 ? -6.909 1.008 11.099 1.00 92.31 113 TRP A O 1
ATOM 945 N N . CYS A 1 114 ? -7.194 0.918 13.320 1.00 96.25 114 CYS A N 1
ATOM 946 C CA . CYS A 1 114 ? -8.615 1.219 13.311 1.00 96.25 114 CYS A CA 1
ATOM 947 C C . CYS A 1 114 ? -8.996 1.913 14.620 1.00 96.25 114 CYS A C 1
ATOM 949 O O . CYS A 1 114 ? -8.299 1.775 15.629 1.00 96.25 114 CYS A O 1
ATOM 951 N N . TYR A 1 115 ? -10.104 2.654 14.606 1.00 97.56 115 TYR A N 1
ATOM 952 C CA . TYR A 1 115 ? -10.805 2.964 15.850 1.00 97.56 115 TYR A CA 1
ATOM 953 C C . TYR A 1 115 ? -11.307 1.657 16.457 1.00 97.56 115 TYR A C 1
ATOM 955 O O . TYR A 1 115 ? -11.625 0.737 15.704 1.00 97.56 115 TYR A O 1
ATOM 963 N N . THR A 1 116 ? -11.370 1.542 17.780 1.00 97.25 116 THR A N 1
ATOM 964 C CA . THR A 1 116 ? -11.874 0.315 18.417 1.00 97.25 116 THR A CA 1
ATOM 965 C C . THR A 1 116 ? -13.299 0.513 18.930 1.00 97.25 116 THR A C 1
ATOM 967 O O . THR A 1 116 ? -13.752 1.636 19.111 1.00 97.25 116 THR A O 1
ATOM 970 N N . THR A 1 117 ? -14.035 -0.566 19.168 1.00 97.25 117 THR A N 1
ATOM 971 C CA . THR A 1 117 ? -15.338 -0.491 19.847 1.00 97.25 117 THR A CA 1
ATOM 972 C C . THR A 1 117 ? -15.212 -0.384 21.371 1.00 97.25 117 THR A C 1
ATOM 974 O O . THR A 1 117 ? -16.229 -0.314 22.053 1.00 97.25 117 THR A O 1
ATOM 977 N N . ASP A 1 118 ? -13.993 -0.408 21.917 1.00 96.38 118 ASP A N 1
ATOM 978 C CA . ASP A 1 118 ? -13.707 -0.252 23.343 1.00 96.38 118 ASP A CA 1
ATOM 979 C C . ASP A 1 118 ? -13.684 1.250 23.706 1.00 96.38 118 ASP A C 1
ATOM 981 O O . ASP A 1 118 ? -12.866 1.994 23.151 1.00 96.38 118 ASP A O 1
ATOM 985 N N . PRO A 1 119 ? -14.559 1.727 24.615 1.00 94.56 119 PRO A N 1
ATOM 986 C CA . PRO A 1 119 ? -14.598 3.128 25.034 1.00 94.56 119 PRO A CA 1
ATOM 987 C C . PRO A 1 119 ? -13.295 3.637 25.665 1.00 94.56 119 PRO A C 1
ATOM 989 O O . PRO A 1 119 ? -13.015 4.831 25.584 1.00 94.56 119 PRO A O 1
ATOM 992 N N . GLU A 1 120 ? -12.490 2.761 26.271 1.00 94.38 120 GLU A N 1
ATOM 993 C CA . GLU A 1 120 ? -11.230 3.135 26.928 1.00 94.38 120 GLU A CA 1
ATOM 994 C C . GLU A 1 120 ? -10.055 3.217 25.944 1.00 94.38 120 GLU A C 1
ATOM 996 O O . GLU A 1 120 ? -9.000 3.772 26.254 1.00 94.38 120 GLU A O 1
ATOM 1001 N N . SER A 1 121 ? -10.230 2.688 24.731 1.00 93.50 121 SER A N 1
ATOM 1002 C CA . SER A 1 121 ? -9.177 2.585 23.729 1.00 93.50 121 SER A CA 1
ATOM 1003 C C . SER A 1 121 ? -9.642 3.148 22.397 1.00 93.50 121 SER A C 1
ATOM 1005 O O . SER A 1 121 ? -10.226 2.462 21.563 1.00 93.50 121 SER A O 1
ATOM 1007 N N . GLN A 1 122 ? -9.368 4.432 22.173 1.00 94.56 122 GLN A N 1
ATOM 1008 C CA . GLN A 1 122 ? -9.880 5.132 20.997 1.00 94.56 122 GLN A CA 1
ATOM 1009 C C . GLN A 1 122 ? -9.469 4.468 19.676 1.00 94.56 122 GLN A C 1
ATOM 1011 O O . GLN A 1 122 ? -10.286 4.310 18.772 1.00 94.56 122 GLN A O 1
ATOM 1016 N N . TRP A 1 123 ? -8.206 4.074 19.549 1.00 94.94 123 TRP A N 1
ATOM 1017 C CA . TRP A 1 123 ? -7.679 3.437 18.352 1.00 94.94 123 TRP A CA 1
ATOM 1018 C C . TRP A 1 123 ? -6.482 2.563 18.700 1.00 94.94 123 TRP A C 1
ATOM 1020 O O . TRP A 1 123 ? -5.765 2.822 19.666 1.00 94.94 123 TRP A O 1
ATOM 1030 N N . GLU A 1 124 ? -6.243 1.550 17.877 1.00 93.88 124 GLU A N 1
ATOM 1031 C CA . GLU A 1 124 ? -5.078 0.683 17.997 1.00 93.88 124 GLU A CA 1
ATOM 1032 C C . GLU A 1 124 ? -4.564 0.273 16.618 1.00 93.88 124 GLU A C 1
ATOM 1034 O O . GLU A 1 124 ? -5.311 0.208 15.635 1.00 93.88 124 GLU A O 1
ATOM 1039 N N . TYR A 1 125 ? -3.270 -0.037 16.549 1.00 88.56 125 TYR A N 1
ATOM 1040 C CA . TYR A 1 125 ? -2.701 -0.690 15.379 1.00 88.56 125 TYR A CA 1
ATOM 1041 C C . TYR A 1 125 ? -3.266 -2.099 15.227 1.00 88.56 125 TYR A C 1
ATOM 1043 O O . TYR A 1 125 ? -3.562 -2.773 16.210 1.00 88.56 125 TYR A O 1
ATOM 1051 N N . PHE A 1 126 ? -3.349 -2.568 13.989 1.00 81.31 126 PHE A N 1
ATOM 1052 C CA . PHE A 1 126 ? -3.312 -3.991 13.705 1.00 81.31 126 PHE A CA 1
ATOM 1053 C C . PHE A 1 126 ? -1.916 -4.325 13.213 1.00 81.31 126 PHE A C 1
ATOM 1055 O O . PHE A 1 126 ? -1.324 -3.607 12.412 1.00 81.31 126 PHE A O 1
ATOM 1062 N N . HIS A 1 127 ? -1.407 -5.440 13.693 1.00 67.69 127 HIS A N 1
ATOM 1063 C CA . HIS A 1 127 ? -0.148 -6.003 13.277 1.00 67.69 127 HIS A CA 1
ATOM 1064 C C . HIS A 1 127 ? -0.358 -7.499 13.131 1.00 67.69 127 HIS A C 1
ATOM 1066 O O . HIS A 1 127 ? -0.878 -8.184 14.009 1.00 67.69 127 HIS A O 1
ATOM 1072 N N . VAL A 1 128 ? 0.033 -7.999 11.973 1.00 57.03 128 VAL A N 1
ATOM 1073 C CA . VAL A 1 128 ? 0.131 -9.430 11.740 1.00 57.03 128 VAL A CA 1
ATOM 1074 C C . VAL A 1 128 ? 1.283 -9.880 12.618 1.00 57.03 128 VAL A C 1
ATOM 1076 O O . VAL A 1 128 ? 2.384 -9.339 12.481 1.00 57.03 128 VAL A O 1
ATOM 1079 N N . LEU A 1 129 ? 1.037 -10.794 13.558 1.00 46.84 129 LEU A N 1
ATOM 1080 C CA . LEU A 1 129 ? 2.091 -11.332 14.409 1.00 46.84 129 LEU A CA 1
ATOM 1081 C C . LEU A 1 129 ? 3.280 -11.723 13.521 1.00 46.84 129 LEU A C 1
ATOM 1083 O O . LEU A 1 129 ? 3.199 -12.647 12.713 1.00 46.84 129 LEU A O 1
ATOM 1087 N N . HIS A 1 130 ? 4.397 -11.006 13.683 1.00 49.06 130 HIS A N 1
ATOM 1088 C CA . HIS A 1 130 ? 5.667 -11.272 13.001 1.00 49.06 130 HIS A CA 1
ATOM 1089 C C . HIS A 1 130 ? 6.223 -12.680 13.307 1.00 49.06 130 HIS A C 1
ATOM 1091 O O . HIS A 1 130 ? 7.272 -13.054 12.794 1.00 49.06 130 HIS A O 1
ATOM 1097 N N . SER A 1 131 ? 5.525 -13.468 14.126 1.00 42.12 131 SER A N 1
ATOM 1098 C CA . SER A 1 131 ? 5.889 -14.795 14.610 1.00 42.12 131 SER A CA 1
ATOM 1099 C C . SER A 1 131 ? 5.939 -15.888 13.534 1.00 42.12 131 SER A C 1
ATOM 1101 O O . SER A 1 131 ? 6.392 -16.983 13.842 1.00 42.12 131 SER A O 1
ATOM 1103 N N . ILE A 1 132 ? 5.496 -15.629 12.295 1.00 44.50 132 ILE A N 1
ATOM 1104 C CA . ILE A 1 132 ? 5.492 -16.630 11.203 1.00 44.50 132 ILE A CA 1
ATOM 1105 C C . ILE A 1 132 ? 6.406 -16.225 10.029 1.00 44.50 132 ILE A C 1
ATOM 1107 O O . ILE A 1 132 ? 6.663 -17.026 9.137 1.00 44.50 132 ILE A O 1
ATOM 1111 N N . MET A 1 133 ? 6.967 -15.009 10.022 1.00 43.00 133 MET A N 1
ATOM 1112 C CA . MET A 1 133 ? 7.757 -14.526 8.883 1.00 43.00 133 MET A CA 1
ATOM 1113 C C . MET A 1 133 ? 9.227 -14.313 9.266 1.00 43.00 133 MET A C 1
ATOM 1115 O O . MET A 1 133 ? 9.511 -13.520 10.166 1.00 43.00 133 MET A O 1
ATOM 1119 N N . PRO A 1 134 ? 10.190 -14.968 8.584 1.00 39.31 134 PRO A N 1
ATOM 1120 C CA . PRO A 1 134 ? 11.608 -14.734 8.817 1.00 39.31 134 PRO A CA 1
ATOM 1121 C C . PRO A 1 134 ? 11.936 -13.246 8.684 1.00 39.31 134 PRO A C 1
ATOM 1123 O O . PRO A 1 134 ? 11.433 -12.566 7.790 1.00 39.31 134 PRO A O 1
ATOM 1126 N N . ARG A 1 135 ? 12.855 -12.750 9.518 1.00 41.38 135 ARG A N 1
ATOM 1127 C CA . ARG A 1 135 ? 13.344 -11.355 9.555 1.00 41.38 135 ARG A CA 1
ATOM 1128 C C . ARG A 1 135 ? 13.795 -10.799 8.189 1.00 41.38 135 ARG A C 1
ATOM 1130 O O . ARG A 1 135 ? 13.878 -9.587 8.024 1.00 41.38 135 ARG A O 1
ATOM 1137 N N . GLN A 1 136 ? 14.051 -11.671 7.210 1.00 44.31 136 GLN A N 1
ATOM 1138 C CA . GLN A 1 136 ? 14.356 -11.329 5.816 1.00 44.31 136 GLN A CA 1
ATOM 1139 C C . GLN A 1 136 ? 13.147 -10.829 5.000 1.00 44.31 136 GLN A C 1
ATOM 1141 O O . GLN A 1 136 ? 13.345 -10.201 3.966 1.00 44.31 136 GLN A O 1
ATOM 1146 N N . ILE A 1 137 ? 11.910 -11.055 5.456 1.00 44.12 137 ILE A N 1
ATOM 1147 C CA . ILE A 1 137 ? 10.677 -10.673 4.748 1.00 44.12 137 ILE A CA 1
ATOM 1148 C C . ILE A 1 137 ? 10.116 -9.324 5.228 1.00 44.12 137 ILE A C 1
ATOM 1150 O O . ILE A 1 137 ? 9.255 -8.757 4.572 1.00 44.12 137 ILE A O 1
ATOM 1154 N N . LEU A 1 138 ? 10.658 -8.711 6.288 1.00 40.22 138 LEU A N 1
ATOM 1155 C CA . LEU A 1 138 ? 10.197 -7.408 6.806 1.00 40.22 138 LEU A CA 1
ATOM 1156 C C . LEU A 1 138 ? 10.265 -6.260 5.766 1.00 40.22 138 LEU A C 1
ATOM 1158 O O . LEU A 1 138 ? 9.601 -5.238 5.921 1.00 40.22 138 LEU A O 1
ATOM 1162 N N . ASN A 1 139 ? 11.033 -6.441 4.687 1.00 45.97 139 ASN A N 1
ATOM 1163 C CA . ASN A 1 139 ? 11.247 -5.453 3.629 1.00 45.97 139 ASN A CA 1
ATOM 1164 C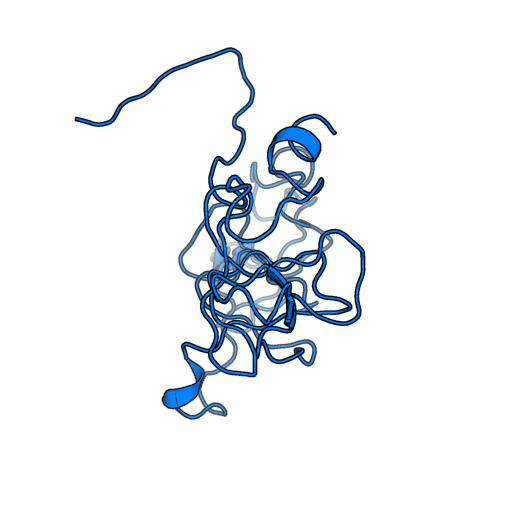 C . ASN A 1 139 ? 10.538 -5.783 2.296 1.00 45.97 139 ASN A C 1
ATOM 1166 O O . ASN A 1 139 ? 10.712 -5.059 1.311 1.00 45.97 139 ASN A O 1
ATOM 1170 N N . THR A 1 140 ? 9.760 -6.868 2.226 1.00 51.72 140 THR A N 1
ATOM 1171 C CA . THR A 1 140 ? 9.215 -7.381 0.960 1.00 51.72 140 THR A CA 1
ATOM 1172 C C . THR A 1 140 ? 7.866 -6.757 0.636 1.00 51.72 140 THR A C 1
ATOM 1174 O O . THR A 1 140 ? 6.821 -7.282 0.973 1.00 51.72 140 THR A O 1
ATOM 1177 N N . GLN A 1 141 ? 7.860 -5.633 -0.066 1.00 60.22 141 GLN A N 1
ATOM 1178 C CA . GLN A 1 141 ? 6.619 -4.993 -0.510 1.00 60.22 141 GLN A CA 1
ATOM 1179 C C . GLN A 1 141 ? 5.801 -5.926 -1.416 1.00 60.22 141 GLN A C 1
ATOM 1181 O O . GLN A 1 141 ? 6.366 -6.544 -2.311 1.00 60.22 141 GLN A O 1
ATOM 1186 N N . CYS A 1 142 ? 4.484 -5.990 -1.225 1.00 59.56 142 CYS A N 1
ATOM 1187 C CA . CYS A 1 142 ? 3.586 -6.969 -1.850 1.00 59.56 142 CYS A CA 1
ATOM 1188 C C . CYS A 1 142 ? 2.358 -6.305 -2.521 1.00 59.56 142 CYS A C 1
ATOM 1190 O O . CYS A 1 142 ? 2.104 -5.119 -2.302 1.00 59.56 142 CYS A O 1
ATOM 1192 N N . PHE A 1 143 ? 1.557 -7.053 -3.291 1.00 61.41 143 PHE A N 1
ATOM 1193 C CA . PHE A 1 143 ? 0.316 -6.550 -3.909 1.00 61.41 143 PHE A CA 1
ATOM 1194 C C . PHE A 1 143 ? -0.874 -7.516 -3.741 1.00 61.41 143 PHE A C 1
ATOM 1196 O O . PHE A 1 143 ? -0.679 -8.718 -3.598 1.00 61.41 143 PHE A O 1
ATOM 1203 N N . THR A 1 144 ? -2.113 -7.011 -3.780 1.00 55.06 144 THR A N 1
ATOM 1204 C CA . THR A 1 144 ? -3.355 -7.818 -3.814 1.00 55.06 144 THR A CA 1
ATOM 1205 C C . THR A 1 144 ? -4.029 -7.735 -5.187 1.00 55.06 144 THR A C 1
ATOM 1207 O O . THR A 1 144 ? -3.807 -6.783 -5.940 1.00 55.06 144 THR A O 1
ATOM 1210 N N . GLY A 1 145 ? -4.869 -8.719 -5.533 1.00 65.50 145 GLY A N 1
ATOM 1211 C CA . GLY A 1 145 ? -5.604 -8.724 -6.806 1.00 65.50 145 GLY A CA 1
ATOM 1212 C C . GLY A 1 145 ? -4.669 -8.687 -8.021 1.00 65.50 145 GLY A C 1
ATOM 1213 O O . GLY A 1 145 ? -3.801 -9.551 -8.145 1.00 65.50 145 GLY A O 1
ATOM 1214 N N . SER A 1 146 ? -4.846 -7.691 -8.896 1.00 61.72 146 SER A N 1
ATOM 1215 C CA . SER A 1 146 ? -3.938 -7.364 -10.011 1.00 61.72 146 SER A CA 1
ATOM 1216 C C . SER A 1 146 ? -2.774 -6.453 -9.593 1.00 61.72 146 SER A C 1
ATOM 1218 O O . SER A 1 146 ? -1.775 -6.330 -10.295 1.00 61.72 146 SER A O 1
ATOM 1220 N N . GLY A 1 147 ? -2.876 -5.783 -8.444 1.00 59.84 147 GLY A N 1
ATOM 1221 C CA . GLY A 1 147 ? -1.912 -4.775 -8.007 1.00 59.84 147 GLY A CA 1
ATOM 1222 C C . GLY A 1 147 ? -2.161 -3.378 -8.576 1.00 59.84 147 GLY A C 1
ATOM 1223 O O . GLY A 1 147 ? -1.285 -2.528 -8.457 1.00 59.84 147 GLY A O 1
ATOM 1224 N N . ALA A 1 148 ? -3.342 -3.099 -9.142 1.00 61.59 148 ALA A N 1
ATOM 1225 C CA . ALA A 1 148 ? -3.732 -1.747 -9.578 1.00 61.59 148 ALA A CA 1
ATOM 1226 C C . ALA A 1 148 ? -3.648 -0.704 -8.445 1.00 61.59 148 ALA A C 1
ATOM 1228 O O . ALA A 1 148 ? -3.262 0.442 -8.661 1.00 61.59 148 ALA A O 1
ATOM 1229 N N . ALA A 1 149 ? -3.936 -1.123 -7.211 1.00 55.62 149 ALA A N 1
ATOM 1230 C CA . ALA A 1 149 ? -3.827 -0.290 -6.015 1.00 55.62 149 ALA A CA 1
ATOM 1231 C C . ALA A 1 149 ? -2.422 -0.291 -5.375 1.00 55.62 149 ALA A C 1
ATOM 1233 O O . ALA A 1 149 ? -2.239 0.301 -4.310 1.00 55.62 149 ALA A O 1
ATOM 1234 N N . TYR A 1 150 ? -1.431 -0.964 -5.974 1.00 58.34 150 TYR A N 1
ATOM 1235 C CA . TYR A 1 150 ? -0.083 -1.049 -5.415 1.00 58.34 150 TYR A CA 1
ATOM 1236 C C . TYR A 1 150 ? 0.609 0.319 -5.438 1.00 58.34 150 TYR A C 1
ATOM 1238 O O . TYR A 1 150 ? 0.818 0.920 -6.491 1.00 58.34 150 TYR A O 1
ATOM 1246 N N . LYS A 1 151 ? 0.994 0.791 -4.250 1.00 66.06 151 LYS A N 1
ATOM 1247 C CA . LYS A 1 151 ? 1.624 2.102 -4.025 1.00 66.06 151 LYS A CA 1
ATOM 1248 C C . LYS A 1 151 ? 2.977 1.991 -3.308 1.00 66.06 151 LYS A C 1
ATOM 1250 O O . LYS A 1 151 ? 3.405 2.928 -2.644 1.00 66.06 151 LYS A O 1
ATOM 1255 N N . GLY A 1 152 ? 3.642 0.837 -3.420 1.00 67.62 152 GLY A N 1
ATOM 1256 C CA . GLY A 1 152 ? 4.974 0.618 -2.849 1.00 67.62 152 GLY A CA 1
ATOM 1257 C C . GLY A 1 152 ? 6.090 1.364 -3.593 1.00 67.62 152 GLY A C 1
ATOM 1258 O O . GLY A 1 152 ? 5.846 2.090 -4.561 1.00 67.62 152 GLY A O 1
ATOM 1259 N N . THR A 1 153 ? 7.322 1.169 -3.134 1.00 73.44 153 THR A N 1
ATOM 1260 C CA . THR A 1 153 ? 8.562 1.772 -3.639 1.00 73.44 153 THR A CA 1
ATOM 1261 C C . THR A 1 153 ? 9.530 0.790 -4.323 1.00 73.44 153 THR A C 1
ATOM 1263 O O . THR A 1 153 ? 10.666 1.163 -4.611 1.00 73.44 153 THR A O 1
ATOM 1266 N N . VAL A 1 154 ? 9.127 -0.457 -4.621 1.00 77.19 154 VAL A N 1
ATOM 1267 C CA . VAL A 1 154 ? 9.951 -1.375 -5.437 1.00 77.19 154 VAL A CA 1
ATOM 1268 C C . VAL A 1 154 ? 10.230 -0.725 -6.789 1.00 77.19 154 VAL A C 1
ATOM 1270 O O . VAL A 1 154 ? 9.301 -0.312 -7.473 1.00 77.19 154 VAL A O 1
ATOM 1273 N N . SER A 1 155 ? 11.506 -0.656 -7.168 1.00 84.62 155 SER A N 1
ATOM 1274 C CA . SER A 1 155 ? 12.002 -0.018 -8.399 1.00 84.62 155 SER A CA 1
ATOM 1275 C C . SER A 1 155 ? 12.938 -0.924 -9.209 1.00 84.62 155 SER A C 1
ATOM 1277 O O . SER A 1 155 ? 13.744 -0.453 -10.016 1.00 84.62 155 SER A O 1
ATOM 1279 N N . LYS A 1 156 ? 12.854 -2.241 -8.992 1.00 84.88 156 LYS A N 1
ATOM 1280 C CA . LYS A 1 156 ? 13.583 -3.252 -9.764 1.00 84.88 156 LYS A CA 1
ATOM 1281 C C . LYS A 1 156 ? 12.642 -4.340 -10.263 1.00 84.88 156 LYS A C 1
ATOM 1283 O O . LYS A 1 156 ? 11.717 -4.750 -9.567 1.00 84.88 156 LYS A O 1
ATOM 1288 N N . THR A 1 157 ? 12.917 -4.818 -11.468 1.00 85.81 157 THR A N 1
ATOM 1289 C CA . THR A 1 157 ? 12.170 -5.895 -12.130 1.00 85.81 157 THR A CA 1
ATOM 1290 C C . THR A 1 157 ? 12.576 -7.278 -11.610 1.00 85.81 157 THR A C 1
ATOM 1292 O O . THR A 1 157 ? 13.601 -7.414 -10.943 1.00 85.81 157 THR A O 1
ATOM 1295 N N . VAL A 1 158 ? 11.817 -8.328 -11.953 1.00 84.12 158 VAL A N 1
ATOM 1296 C CA . VAL A 1 158 ? 12.136 -9.734 -11.618 1.00 84.12 158 VAL A CA 1
ATOM 1297 C C . VAL A 1 158 ? 13.516 -10.151 -12.129 1.00 84.12 158 VAL A C 1
ATOM 1299 O O . VAL A 1 158 ? 14.200 -10.944 -11.498 1.00 84.12 158 VAL A O 1
ATOM 1302 N N . SER A 1 159 ? 13.953 -9.558 -13.245 1.00 84.38 159 SER A N 1
ATOM 1303 C CA . SER A 1 159 ? 15.285 -9.763 -13.827 1.00 84.38 159 SER A CA 1
ATOM 1304 C C . SER A 1 159 ? 16.372 -8.849 -13.238 1.00 84.38 159 SER A C 1
ATOM 1306 O O . SER A 1 159 ? 17.450 -8.738 -13.810 1.00 84.38 159 SER A O 1
ATOM 1308 N N . GLY A 1 160 ? 16.081 -8.116 -12.160 1.00 85.69 160 GLY A N 1
ATOM 1309 C CA . GLY A 1 160 ? 17.020 -7.211 -11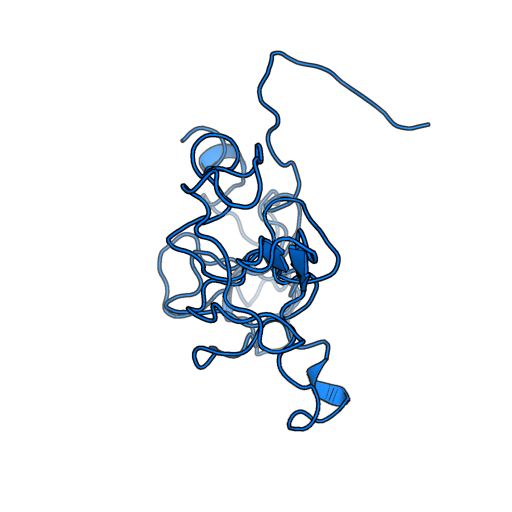.490 1.00 85.69 160 GLY A CA 1
ATOM 1310 C C . GLY A 1 160 ? 17.228 -5.846 -12.160 1.00 85.69 160 GLY A C 1
ATOM 1311 O O . GLY A 1 160 ? 17.948 -5.013 -11.612 1.00 85.69 160 GLY A O 1
ATOM 1312 N N . LYS A 1 161 ? 16.594 -5.576 -13.310 1.00 91.31 161 LYS A N 1
ATOM 1313 C CA . LYS A 1 161 ? 16.729 -4.296 -14.034 1.00 91.31 161 LYS A CA 1
ATOM 1314 C C . LYS A 1 161 ? 16.073 -3.147 -13.278 1.00 91.31 161 LYS A C 1
ATOM 1316 O O . LYS A 1 161 ? 14.958 -3.317 -12.786 1.00 91.31 161 LYS A O 1
ATOM 1321 N N . THR A 1 162 ? 16.740 -1.998 -13.242 1.00 92.00 162 THR A N 1
ATOM 1322 C CA . THR A 1 162 ? 16.232 -0.761 -12.638 1.00 92.00 162 THR A CA 1
ATOM 1323 C C . THR A 1 162 ? 15.078 -0.194 -13.454 1.00 92.00 162 THR A C 1
ATOM 1325 O O . THR A 1 162 ? 15.115 -0.195 -14.685 1.00 92.00 162 THR A O 1
ATOM 1328 N N . CYS A 1 163 ? 14.054 0.290 -12.765 1.00 88.88 163 CYS A N 1
ATOM 1329 C CA . CYS A 1 163 ? 12.916 0.934 -13.391 1.00 88.88 163 CYS A CA 1
ATOM 1330 C C . CYS A 1 163 ? 13.265 2.343 -13.901 1.00 88.88 163 CYS A C 1
ATOM 1332 O O . CYS A 1 163 ? 13.988 3.097 -13.247 1.00 88.88 163 CYS A O 1
ATOM 1334 N N . GLN A 1 164 ? 12.711 2.708 -15.051 1.00 90.69 164 GLN A N 1
ATOM 1335 C CA . GLN A 1 164 ? 12.657 4.067 -15.579 1.00 90.69 164 GLN A CA 1
ATOM 1336 C C . GLN A 1 164 ? 11.587 4.863 -14.815 1.00 90.69 164 GLN A C 1
ATOM 1338 O O . GLN A 1 164 ? 10.564 4.309 -14.403 1.00 90.69 164 GLN A O 1
ATOM 1343 N N . ARG A 1 165 ? 11.831 6.159 -14.589 1.00 87.12 165 ARG A N 1
ATOM 1344 C CA . ARG A 1 165 ? 10.838 7.045 -13.964 1.00 87.12 165 ARG A CA 1
ATOM 1345 C C . ARG A 1 165 ? 9.641 7.231 -14.893 1.00 87.12 165 ARG A C 1
ATOM 1347 O O . ARG A 1 165 ? 9.831 7.414 -16.089 1.00 87.12 165 ARG A O 1
ATOM 1354 N N . TRP A 1 166 ? 8.429 7.256 -14.343 1.00 77.44 166 TRP A N 1
ATOM 1355 C CA . TRP A 1 166 ? 7.206 7.420 -15.145 1.00 77.44 166 TRP A CA 1
ATOM 1356 C C . TRP A 1 166 ? 7.074 8.801 -15.802 1.00 77.44 166 TRP A C 1
ATOM 1358 O O . TRP A 1 166 ? 6.287 8.968 -16.728 1.00 77.44 166 TRP A O 1
ATOM 1368 N N . ASP A 1 167 ? 7.811 9.801 -15.324 1.00 79.25 167 ASP A N 1
ATOM 1369 C CA . ASP A 1 167 ? 7.909 11.121 -15.952 1.00 79.25 167 ASP A CA 1
ATOM 1370 C C . ASP A 1 167 ? 9.058 11.229 -16.973 1.00 79.25 167 ASP A C 1
ATOM 1372 O O . ASP A 1 167 ? 9.165 12.251 -17.645 1.00 79.25 167 ASP A O 1
ATOM 1376 N N . SER A 1 168 ? 9.882 10.186 -17.136 1.00 86.31 168 SER A N 1
ATOM 1377 C CA . SER A 1 168 ? 10.951 10.131 -18.138 1.00 86.31 168 SER A CA 1
ATOM 1378 C C . SER A 1 168 ? 10.448 9.522 -19.442 1.00 86.31 168 SER A C 1
ATOM 1380 O O . SER A 1 168 ? 9.737 8.520 -19.422 1.00 86.31 168 SER A O 1
ATOM 1382 N N . GLN A 1 169 ? 10.877 10.077 -20.574 1.00 89.50 169 GLN A N 1
ATOM 1383 C CA . GLN A 1 169 ? 10.690 9.483 -21.905 1.00 89.50 169 GLN A CA 1
ATOM 1384 C C . GLN A 1 169 ? 11.932 8.726 -22.399 1.00 89.50 169 GLN A C 1
ATOM 1386 O O . GLN A 1 169 ? 11.926 8.178 -23.494 1.00 89.50 169 GLN A O 1
ATOM 1391 N N . GLU A 1 170 ? 12.975 8.627 -21.572 1.00 89.88 170 GLU A N 1
ATOM 1392 C CA . GLU A 1 170 ? 14.193 7.876 -21.877 1.00 89.88 170 GLU A CA 1
ATOM 1393 C C . GLU A 1 170 ? 14.463 6.760 -20.848 1.00 89.88 170 GLU A C 1
ATOM 1395 O O . GLU A 1 170 ? 14.225 6.963 -19.647 1.00 89.88 170 GLU A O 1
ATOM 1400 N N . PRO A 1 171 ? 15.010 5.602 -21.282 1.00 93.31 171 PRO A N 1
ATOM 1401 C CA . PRO A 1 171 ? 15.306 5.241 -22.680 1.00 93.31 171 PRO A CA 1
ATOM 1402 C C . PRO A 1 171 ? 14.071 4.827 -23.495 1.00 93.31 171 PRO A C 1
ATOM 1404 O O . PRO A 1 171 ? 14.172 4.663 -24.707 1.00 93.31 171 PRO A O 1
ATOM 1407 N N . HIS A 1 172 ? 12.917 4.628 -22.852 1.00 91.62 172 HIS A N 1
ATOM 1408 C CA . HIS A 1 172 ? 11.705 4.170 -23.527 1.00 91.62 172 HIS A CA 1
ATOM 1409 C C . HIS A 1 172 ? 10.630 5.245 -23.522 1.00 91.62 172 HIS A C 1
ATOM 1411 O O . HIS A 1 172 ? 10.034 5.508 -22.479 1.00 91.62 172 HIS A O 1
ATOM 1417 N N . GLU A 1 173 ? 10.296 5.778 -24.695 1.00 90.31 173 GLU A N 1
ATOM 1418 C CA . GLU A 1 173 ? 9.147 6.676 -24.826 1.00 90.31 173 GLU A CA 1
ATOM 1419 C C . GLU A 1 173 ? 7.847 5.928 -24.538 1.00 90.31 173 GLU A C 1
ATOM 1421 O O . GLU A 1 173 ? 7.668 4.778 -24.960 1.00 90.31 173 GLU A O 1
ATOM 1426 N N . HIS A 1 174 ? 6.917 6.563 -23.832 1.00 82.62 174 HIS A N 1
ATOM 1427 C CA . HIS A 1 174 ? 5.629 5.978 -23.502 1.00 82.62 174 HIS A CA 1
ATOM 1428 C C . HIS A 1 174 ? 4.561 7.017 -23.163 1.00 82.62 174 HIS A C 1
ATOM 1430 O O . HIS A 1 174 ? 4.822 8.068 -22.585 1.00 82.62 174 HIS A O 1
ATOM 1436 N N . THR A 1 175 ? 3.303 6.646 -23.397 1.00 79.56 175 THR A N 1
ATOM 1437 C CA . THR A 1 175 ? 2.147 7.501 -23.104 1.00 79.56 175 THR A CA 1
ATOM 1438 C C . THR A 1 175 ? 1.789 7.563 -21.618 1.00 79.56 175 THR A C 1
ATOM 1440 O O . THR A 1 175 ? 1.220 8.551 -21.185 1.00 79.56 175 THR A O 1
ATOM 1443 N N . ARG A 1 176 ? 2.154 6.555 -20.814 1.00 73.44 176 ARG A N 1
ATOM 1444 C CA . ARG A 1 176 ? 1.765 6.420 -19.396 1.00 73.44 176 ARG A CA 1
ATOM 1445 C C . ARG A 1 176 ? 2.550 7.363 -18.473 1.00 73.44 176 ARG A C 1
ATOM 1447 O O . ARG A 1 176 ? 3.467 6.923 -17.784 1.00 73.44 176 ARG A O 1
ATOM 1454 N N . THR A 1 177 ? 2.205 8.645 -18.468 1.00 69.75 177 THR A N 1
ATOM 1455 C CA . THR A 1 177 ? 2.869 9.672 -17.648 1.00 69.75 177 THR A CA 1
ATOM 1456 C C . THR A 1 177 ? 1.993 10.114 -16.471 1.00 69.75 177 THR A C 1
ATOM 1458 O O . THR A 1 177 ? 0.766 10.044 -16.568 1.00 69.75 177 THR A O 1
ATOM 1461 N N . PRO A 1 178 ? 2.575 10.609 -15.358 1.00 64.56 178 PRO A N 1
ATOM 1462 C CA . PRO A 1 178 ? 1.811 11.068 -14.196 1.00 64.56 178 PRO A CA 1
ATOM 1463 C C . PRO A 1 178 ? 0.728 12.097 -14.542 1.00 64.56 178 PRO A C 1
ATOM 1465 O O . PRO A 1 178 ? -0.354 12.048 -13.967 1.00 64.56 178 PRO A O 1
ATOM 1468 N N . GLY A 1 179 ? 0.990 12.977 -15.517 1.00 60.44 179 GLY A N 1
ATOM 1469 C CA . GLY A 1 179 ? 0.040 13.990 -15.990 1.00 60.44 179 GLY A CA 1
ATOM 1470 C C . GLY A 1 179 ? -1.289 13.414 -16.484 1.00 60.44 179 GLY A C 1
ATOM 1471 O O . GLY A 1 179 ? -2.327 14.014 -16.256 1.00 60.44 179 GLY A O 1
ATOM 1472 N N . GLN A 1 180 ? -1.295 12.211 -17.067 1.00 54.72 180 GLN A N 1
ATOM 1473 C CA . GLN A 1 180 ? -2.529 11.576 -17.554 1.00 54.72 180 GLN A CA 1
ATOM 1474 C C . GLN A 1 180 ? -3.438 11.031 -16.444 1.00 54.72 180 GLN A C 1
ATOM 1476 O O . GLN A 1 180 ? -4.605 10.733 -16.694 1.00 54.72 180 GLN A O 1
ATOM 1481 N N . TYR A 1 181 ? -2.906 10.869 -15.232 1.00 51.84 181 TYR A N 1
ATOM 1482 C CA . TYR A 1 181 ? -3.603 10.275 -14.090 1.00 51.84 181 TYR A CA 1
ATOM 1483 C C . TYR A 1 181 ? -3.815 11.278 -12.945 1.00 51.84 181 TYR A C 1
ATOM 1485 O O . TYR A 1 181 ? -4.235 10.880 -11.861 1.00 51.84 181 TYR A O 1
ATOM 1493 N N . LEU A 1 182 ? -3.497 12.560 -13.170 1.00 45.56 182 LEU A N 1
ATOM 1494 C CA . LEU A 1 182 ? -3.687 13.655 -12.212 1.00 45.56 182 LEU A CA 1
ATOM 1495 C C . LEU A 1 182 ? -5.014 14.412 -12.413 1.00 45.56 182 LEU A C 1
ATOM 1497 O O . LEU A 1 182 ? -5.446 15.084 -11.482 1.00 45.56 182 LEU A O 1
ATOM 1501 N N . ASP A 1 183 ? -5.681 14.233 -13.560 1.00 35.44 183 ASP A N 1
ATOM 1502 C CA . ASP A 1 183 ? -6.900 14.966 -13.952 1.00 35.44 183 ASP A CA 1
ATOM 1503 C C . ASP A 1 183 ? -8.170 14.082 -14.033 1.00 35.44 183 ASP A C 1
ATOM 1505 O O . ASP A 1 183 ? -9.080 14.357 -14.817 1.00 35.44 183 ASP A O 1
ATOM 1509 N N . LYS A 1 184 ? -8.254 12.998 -13.248 1.00 34.69 184 LYS A N 1
ATOM 1510 C CA . LYS A 1 184 ? -9.474 12.178 -13.108 1.00 34.69 184 LYS A CA 1
ATOM 1511 C C . LYS A 1 184 ? -9.800 11.856 -11.657 1.00 34.69 184 LYS A C 1
ATOM 1513 O O . LYS A 1 184 ? -8.861 11.496 -10.913 1.00 34.69 184 LYS A O 1
#

InterPro domains:
  IPR000001 Kringle [PF00051] (13-49)
  IPR000001 Kringle [PF00051] (54-127)
  IPR000001 Kringle [PF00051] (142-178)
  IPR000001 Kringle [PS50070] (17-50)
  IPR000001 Kringle [PS50070] (53-131)
  IPR000001 Kringle [PS50070] (141-184)
  IPR000001 Kringle [SM00130] (7-52)
  IPR000001 Kringle [SM00130] (53-125)
  IPR000001 Kringle [SM00130] (140-184)
  IPR000001 Kringle [cd00108] (51-125)
  IPR013806 Kringle-like fold [SSF57440] (5-49)
  IPR013806 Kringle-like fold [SSF57440] (52-128)
  IPR013806 Kringle-like fold [SSF57440] (137-182)
  IPR018056 Kringle, conserved site [PS00021] (21-33)
  IPR018056 Kringle, conserved site [PS00021] (102-114)
  IPR038178 Kringle superfamily [G3DSA:2.40.20.10] (5-50)
  IPR038178 Kringle superfamily [G3DSA:2.40.20.10] (51-130)
  IPR038178 Kringle superfamily [G3DSA:2.40.20.10] (131-184)
  IPR050759 Serine proteases and regulators with kringle domains [PTHR24261] (19-127)

Secondary structure (DSSP, 8-state):
-------TT------SSSS---B-TT--SS-EEEBS-TT--EEE---PBPPTT---TT-TT------B-TTSPBBPPTT--SSS--S--TTT-GGG---TT--B-TT--SS-EEEBS-TT-SEEE----GGGS-TTSTT---B-TTSTT------B-TTSPBBPPTT--SSS--S--GGGGS--

Foldseek 3Di:
DDDDDDDDDDPDPPAFQQFQAFADQPLAQATKFQFQDLVGGIAHAPAAADDQPDAAFARQLRDHADQAAPVRFGFDQLPDPPPHHDDRHCVNQVLFNRGGRGFTDSPSDRYTKGQG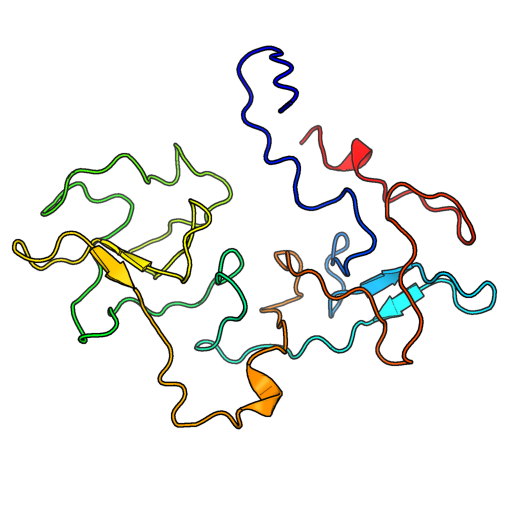NDNVGGIHHHDDPCVPPPPVCNHRGHAYDSRNSPRDGRQAHPVRTGGDRLCDPPPPHDPRHPVVVPPD